Protein AF-A0A536TVF2-F1 (afdb_monomer_lite)

Foldseek 3Di:
DLLLCQVVCLVVLVCLLAVVVVVVLVVVQVVCCVVVVDGDPFFEQEAAESSLLNQVSCCVPPVPSGLYYHHHPYCQLVLLCLPPVLVLLCCLAWADPQQADALLLLLLLLVQQLVQACCVVPDNPSWRPDLVPRDDQLCVQDDPDDDDSSGGHPSNSSSLVSQQQFDADPVGDGSGHHDGNTSVSSVPCCPPRRDNDHADADPVRTGDGPPSRLPDPSSVVSSVSSSVSSVVVPS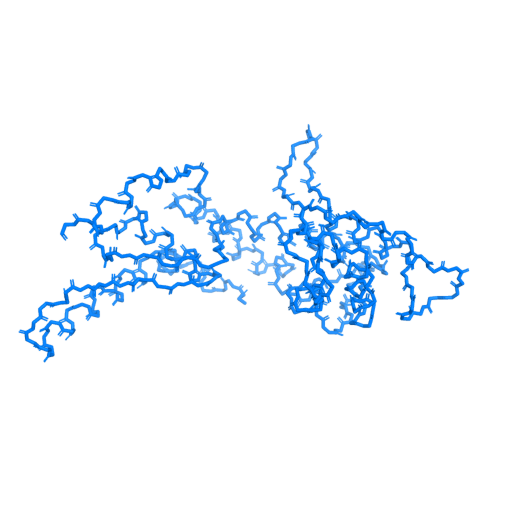NDPVVPDPCVVSPPNPPD

Sequence (253 aa):
FDGSFSINHPDLIIDFGHRGNKVTVDASKALIAGYYQSAIKRSLLVGCSNGGRSTMIHAQRYPDDFDGYVVGAPAYAWPGMLGLDFHHSNLAWFSKAGSWLSPAKVKLLSDAVLAACDANDGLADAVIDDPRKCSFDVRTLQCRGADSDSCLTLPQIAAVQLYSSDLKNSYGDTVSPHWLLNGDEVAGLTVWKLGANPPPIAANGRPEPLVPTIASPNTAQAFSFFFEYMTRIGIGETSTWIRISTISRRLTA

Radius of gyration: 21.88 Å; chains: 1; bounding box: 58×35×58 Å

pLDDT: mean 83.11, std 17.95, range [31.91, 98.56]

Structure (mmCIF, N/CA/C/O backbone):
data_AF-A0A536TVF2-F1
#
_entry.id   AF-A0A536TVF2-F1
#
loop_
_atom_site.group_PDB
_atom_site.id
_atom_site.type_symbol
_atom_site.label_atom_id
_atom_site.label_alt_id
_atom_site.label_comp_id
_atom_site.label_asym_id
_atom_site.label_entity_id
_atom_site.label_seq_id
_atom_site.pdbx_PDB_ins_code
_atom_site.Cartn_x
_atom_site.Cartn_y
_atom_site.Cartn_z
_atom_site.occupancy
_atom_site.B_iso_or_equiv
_atom_site.auth_seq_id
_atom_site.auth_comp_id
_atom_site.auth_asym_id
_atom_site.auth_atom_id
_atom_site.pdbx_PDB_model_num
ATOM 1 N N . PHE A 1 1 ? 2.845 11.805 6.975 1.00 59.81 1 PHE A N 1
ATOM 2 C CA . PHE A 1 1 ? 3.017 11.386 8.379 1.00 59.81 1 PHE A CA 1
ATOM 3 C C . PHE A 1 1 ? 4.506 11.429 8.667 1.00 59.81 1 PHE A C 1
ATOM 5 O O . PHE A 1 1 ? 5.234 10.649 8.073 1.00 59.81 1 PHE A O 1
ATOM 12 N N . ASP A 1 2 ? 4.966 12.401 9.447 1.00 66.50 2 ASP A N 1
ATOM 13 C CA . ASP A 1 2 ? 6.394 12.681 9.684 1.00 66.50 2 ASP A CA 1
ATOM 14 C C . ASP A 1 2 ? 6.950 11.982 10.939 1.00 66.50 2 ASP A C 1
ATOM 16 O O . ASP A 1 2 ? 8.148 12.047 11.204 1.00 66.50 2 ASP A O 1
ATOM 20 N N . GLY A 1 3 ? 6.079 11.320 11.711 1.00 71.94 3 GLY A N 1
ATOM 21 C CA . GLY A 1 3 ? 6.434 10.575 12.915 1.00 71.94 3 GLY A CA 1
ATOM 22 C C . GLY A 1 3 ? 6.851 11.446 14.102 1.00 71.94 3 GLY A C 1
ATOM 23 O O . GLY A 1 3 ? 7.172 10.897 15.147 1.00 71.94 3 GLY A O 1
ATOM 24 N N . SER A 1 4 ? 6.826 12.776 13.986 1.00 78.44 4 SER A N 1
ATOM 25 C CA . SER A 1 4 ? 7.410 13.685 14.985 1.00 78.44 4 SER A CA 1
ATOM 26 C C . SER A 1 4 ? 6.755 13.579 16.367 1.00 78.44 4 SER A C 1
ATOM 28 O O . SER A 1 4 ? 7.436 13.716 17.381 1.00 78.44 4 SER A O 1
ATOM 30 N N . PHE A 1 5 ? 5.466 13.232 16.415 1.00 83.12 5 PHE A N 1
ATOM 31 C CA . PHE A 1 5 ? 4.709 13.008 17.651 1.00 83.12 5 PHE A CA 1
ATOM 32 C C . PHE A 1 5 ? 5.282 11.899 18.555 1.00 83.12 5 PHE A C 1
ATOM 34 O O . PHE A 1 5 ? 4.933 11.850 19.727 1.00 83.12 5 PHE A O 1
ATOM 41 N N . SER A 1 6 ? 6.106 10.982 18.032 1.00 81.88 6 SER A N 1
ATOM 42 C CA . SER A 1 6 ? 6.637 9.846 18.800 1.00 81.88 6 SER A CA 1
ATOM 43 C C . SER A 1 6 ? 7.882 10.195 19.619 1.00 81.88 6 SER A C 1
ATOM 45 O O . SER A 1 6 ? 8.229 9.473 20.558 1.00 81.88 6 SER A O 1
ATOM 47 N N . ILE A 1 7 ? 8.579 11.277 19.257 1.00 81.06 7 ILE A N 1
ATOM 48 C CA . ILE A 1 7 ? 9.893 11.617 19.805 1.00 81.06 7 ILE A CA 1
ATOM 49 C C . ILE A 1 7 ? 9.741 11.930 21.293 1.00 81.06 7 ILE A C 1
ATOM 51 O O . ILE A 1 7 ? 9.116 12.918 21.653 1.00 81.06 7 ILE A O 1
ATOM 55 N N . ASN A 1 8 ? 10.338 11.103 22.156 1.00 85.62 8 ASN A N 1
ATOM 56 C CA . ASN A 1 8 ? 10.260 11.226 23.619 1.00 85.62 8 ASN A CA 1
ATOM 57 C C . ASN A 1 8 ? 8.832 11.163 24.206 1.00 85.62 8 ASN A C 1
ATOM 59 O O . ASN A 1 8 ? 8.633 11.540 25.359 1.00 85.62 8 ASN A O 1
ATOM 63 N N . HIS A 1 9 ? 7.858 10.641 23.452 1.00 88.44 9 HIS A N 1
ATOM 64 C CA . HIS A 1 9 ? 6.445 10.580 23.845 1.00 88.44 9 HIS A CA 1
ATOM 65 C C . HIS A 1 9 ? 5.874 9.156 23.712 1.00 88.44 9 HIS A C 1
ATOM 67 O O . HIS A 1 9 ? 5.036 8.889 22.845 1.00 88.44 9 HIS A O 1
ATOM 73 N N . PRO A 1 10 ? 6.323 8.194 24.546 1.00 88.31 10 PRO A N 1
ATOM 74 C CA . PRO A 1 10 ? 5.858 6.804 24.477 1.00 88.31 10 PRO A CA 1
ATOM 75 C C . PRO A 1 10 ? 4.346 6.662 24.710 1.00 88.31 10 PRO A C 1
ATOM 77 O O . PRO A 1 10 ? 3.714 5.760 24.166 1.00 88.31 10 PRO A O 1
ATOM 80 N N . ASP A 1 11 ? 3.748 7.570 25.476 1.00 92.81 11 ASP A N 1
ATOM 81 C CA . ASP A 1 11 ? 2.307 7.677 25.680 1.00 92.81 11 ASP A CA 1
ATOM 82 C C . ASP A 1 11 ? 1.556 7.943 24.368 1.00 92.81 11 ASP A C 1
ATOM 84 O O . ASP A 1 11 ? 0.571 7.258 24.088 1.00 92.81 11 ASP A O 1
ATOM 88 N N . LEU A 1 12 ? 2.066 8.837 23.518 1.00 90.75 12 LEU A N 1
ATOM 89 C CA . LEU A 1 12 ? 1.451 9.117 22.222 1.00 90.75 12 LEU A CA 1
ATOM 90 C C . LEU A 1 12 ? 1.628 7.951 21.238 1.00 90.75 12 LEU A C 1
ATOM 92 O O . LEU A 1 12 ? 0.760 7.707 20.397 1.00 90.75 12 LEU A O 1
ATOM 96 N N . ILE A 1 13 ? 2.708 7.172 21.372 1.00 87.44 13 ILE A N 1
ATOM 97 C CA . ILE A 1 13 ? 2.888 5.921 20.619 1.00 87.44 13 ILE A CA 1
ATOM 98 C C . ILE A 1 13 ? 1.835 4.887 21.037 1.00 87.44 13 ILE A C 1
ATOM 100 O O . ILE A 1 13 ? 1.255 4.226 20.176 1.00 87.44 13 ILE A O 1
ATOM 104 N N . ILE A 1 14 ? 1.542 4.770 22.337 1.00 91.12 14 ILE A N 1
ATOM 105 C CA . ILE A 1 14 ? 0.471 3.905 22.860 1.00 91.12 14 ILE A CA 1
ATOM 106 C C . ILE A 1 14 ? -0.898 4.361 22.336 1.00 91.12 14 ILE A C 1
ATOM 108 O O . ILE A 1 14 ? -1.713 3.524 21.927 1.00 91.12 14 ILE A O 1
ATOM 112 N N . ASP A 1 15 ? -1.146 5.672 22.307 1.00 93.94 15 ASP A N 1
ATOM 113 C CA . ASP A 1 15 ? -2.396 6.238 21.797 1.00 93.94 15 ASP A CA 1
ATOM 114 C C . ASP A 1 15 ? -2.594 5.954 20.313 1.00 93.94 15 ASP A C 1
ATOM 116 O O . ASP A 1 15 ? -3.637 5.412 19.937 1.00 93.94 15 ASP A O 1
ATOM 120 N N . PHE A 1 16 ? -1.575 6.215 19.489 1.00 89.44 16 PHE A N 1
ATOM 121 C CA . PHE A 1 16 ? -1.581 5.838 18.075 1.00 89.44 16 PHE A CA 1
ATOM 122 C C . PHE A 1 16 ? -1.738 4.324 17.902 1.00 89.44 16 PHE A C 1
ATOM 124 O O . PHE A 1 16 ? -2.468 3.843 17.032 1.00 89.44 16 PHE A O 1
ATOM 131 N N . GLY A 1 17 ? -1.037 3.560 18.733 1.00 88.00 17 GLY A N 1
ATOM 132 C CA . GLY A 1 17 ? -0.988 2.116 18.681 1.00 88.00 17 GLY A CA 1
ATOM 133 C C . GLY A 1 17 ? -2.362 1.482 18.865 1.00 88.00 17 GLY A C 1
ATOM 134 O O . GLY A 1 17 ? -2.794 0.713 18.003 1.00 88.00 17 GLY A O 1
ATOM 135 N N . HIS A 1 18 ? -3.039 1.795 19.971 1.00 92.12 18 HIS A N 1
ATOM 136 C CA . HIS A 1 18 ? -4.319 1.172 20.316 1.00 92.12 18 HIS A CA 1
ATOM 137 C C . HIS A 1 18 ? -5.200 1.997 21.267 1.00 92.12 18 HIS A C 1
ATOM 139 O O . HIS A 1 18 ? -6.427 1.933 21.155 1.00 92.12 18 HIS A O 1
ATOM 145 N N . ARG A 1 19 ? -4.608 2.742 22.212 1.00 95.88 19 ARG A N 1
ATOM 146 C CA . ARG A 1 19 ? -5.347 3.335 23.338 1.00 95.88 19 ARG A CA 1
ATOM 147 C C . ARG A 1 19 ? -6.245 4.490 22.911 1.00 95.88 19 ARG A C 1
ATOM 149 O O . ARG A 1 19 ? -7.355 4.580 23.426 1.00 95.88 19 ARG A O 1
ATOM 156 N N . GLY A 1 20 ? -5.825 5.295 21.934 1.00 95.75 20 GLY A N 1
ATOM 157 C CA . GLY A 1 20 ? -6.613 6.429 21.451 1.00 95.75 20 GLY A CA 1
ATOM 158 C C . GLY A 1 20 ? -7.993 5.981 20.971 1.00 95.75 20 GLY A C 1
ATOM 159 O O . GLY A 1 20 ? -9.009 6.450 21.475 1.00 95.75 20 GLY A O 1
ATOM 160 N N . ASN A 1 21 ? -8.033 4.967 20.101 1.00 94.88 21 ASN A N 1
ATOM 161 C CA . ASN A 1 21 ? -9.296 4.404 19.617 1.00 94.88 21 ASN A CA 1
ATOM 162 C C . ASN A 1 21 ? -10.140 3.796 20.746 1.00 94.88 21 ASN A C 1
ATOM 164 O O . ASN A 1 21 ? -11.354 3.966 20.750 1.00 94.88 21 ASN A O 1
ATOM 168 N N . LYS A 1 22 ? -9.520 3.112 21.717 1.00 96.81 22 LYS A N 1
ATOM 169 C CA . LYS A 1 22 ? -10.238 2.531 22.862 1.00 96.81 22 LYS A CA 1
ATOM 170 C C . LYS A 1 22 ? -10.951 3.591 23.696 1.00 96.81 22 LYS A C 1
ATOM 172 O O . LYS A 1 22 ? -12.148 3.475 23.936 1.00 96.81 22 LYS A O 1
ATOM 177 N N . VAL A 1 23 ? -10.237 4.648 24.077 1.00 97.81 23 VAL A N 1
ATOM 178 C CA . VAL A 1 23 ? -10.810 5.739 24.877 1.00 97.81 23 VAL A CA 1
ATOM 179 C C . VAL A 1 23 ? -11.941 6.432 24.117 1.00 97.81 23 VAL A C 1
ATOM 181 O O . VAL A 1 23 ? -12.984 6.722 24.702 1.00 97.81 23 VAL A O 1
ATOM 184 N N . THR A 1 24 ? -11.782 6.641 22.806 1.00 96.88 24 THR A N 1
ATOM 185 C CA . THR A 1 24 ? -12.855 7.184 21.964 1.00 96.88 24 THR A CA 1
ATOM 186 C C . THR A 1 24 ? -14.091 6.286 21.968 1.00 96.88 24 THR A C 1
ATOM 188 O O . THR A 1 24 ? -15.204 6.797 22.095 1.00 96.88 24 THR A O 1
ATOM 191 N N . VAL A 1 25 ? -13.926 4.966 21.860 1.00 96.88 25 VAL A N 1
ATOM 192 C CA . VAL A 1 25 ? -15.047 4.012 21.870 1.00 96.88 25 VAL A CA 1
ATOM 193 C C . VAL A 1 25 ? -15.776 4.020 23.211 1.00 96.88 25 VAL A C 1
ATOM 195 O O . VAL A 1 25 ? -17.000 4.149 23.226 1.00 96.88 25 VAL A O 1
ATOM 198 N N . ASP A 1 26 ? -15.046 3.966 24.325 1.00 97.06 26 ASP A N 1
ATOM 199 C CA . ASP A 1 26 ? -15.634 3.988 25.670 1.00 97.06 26 ASP A CA 1
ATOM 200 C C . ASP A 1 26 ? -16.432 5.267 25.922 1.00 97.06 26 ASP A C 1
ATOM 202 O O . ASP A 1 26 ? -17.598 5.215 26.328 1.00 97.06 26 ASP A O 1
ATOM 206 N N . ALA A 1 27 ? -15.836 6.419 25.603 1.00 97.94 27 ALA A N 1
ATOM 207 C CA . ALA A 1 27 ? -16.504 7.707 25.725 1.00 97.94 27 ALA A CA 1
ATOM 208 C C . ALA A 1 27 ? -17.748 7.784 24.826 1.00 97.94 27 ALA A C 1
ATOM 210 O O . ALA A 1 27 ? -18.810 8.212 25.278 1.00 97.94 27 ALA A O 1
ATOM 211 N N . SER A 1 28 ? -17.652 7.320 23.576 1.00 96.38 28 SER A N 1
ATOM 212 C CA . SER A 1 28 ? -18.777 7.344 22.633 1.00 96.38 28 SER A CA 1
ATOM 213 C C . SER A 1 28 ? -19.945 6.495 23.127 1.00 96.38 28 SER A C 1
ATOM 215 O O . SER A 1 28 ? -21.086 6.952 23.112 1.00 96.38 28 SER A O 1
ATOM 217 N N . LYS A 1 29 ? -19.678 5.279 23.616 1.00 96.12 29 LYS A N 1
ATOM 218 C CA . LYS A 1 29 ? -20.722 4.397 24.151 1.00 96.12 29 LYS A CA 1
ATOM 219 C C . LYS A 1 29 ? -21.397 4.995 25.386 1.00 96.12 29 LYS A C 1
ATOM 221 O O . LYS A 1 29 ? -22.623 4.938 25.483 1.00 96.12 29 LYS A O 1
ATOM 226 N N . ALA A 1 30 ? -20.626 5.602 26.291 1.00 96.38 30 ALA A N 1
ATOM 227 C CA . ALA A 1 30 ? -21.169 6.277 27.468 1.00 96.38 30 ALA A CA 1
ATOM 228 C C . ALA A 1 30 ? -22.056 7.475 27.086 1.00 96.38 30 ALA A C 1
ATOM 230 O O . ALA A 1 30 ? -23.168 7.610 27.601 1.00 96.38 30 ALA A O 1
ATOM 231 N N . LEU A 1 31 ? -21.604 8.306 26.140 1.00 97.31 31 LEU A N 1
ATOM 232 C CA . LEU A 1 31 ? -22.368 9.450 25.637 1.00 97.31 31 LEU A CA 1
ATOM 233 C C . LEU A 1 31 ? -23.665 9.015 24.950 1.00 97.31 31 LEU A C 1
ATOM 235 O O . LEU A 1 31 ? -24.715 9.595 25.212 1.00 97.31 31 LEU A O 1
ATOM 239 N N . ILE A 1 32 ? -23.617 7.975 24.115 1.00 96.94 32 ILE A N 1
ATOM 240 C CA . ILE A 1 32 ? -24.803 7.435 23.438 1.00 96.94 32 ILE A CA 1
ATOM 241 C C . ILE A 1 32 ? -25.806 6.900 24.469 1.00 96.94 32 ILE A C 1
ATOM 243 O O . ILE A 1 32 ? -26.987 7.233 24.386 1.00 96.94 32 ILE A O 1
ATOM 247 N N . ALA A 1 33 ? -25.350 6.143 25.472 1.00 97.19 33 ALA A N 1
ATOM 248 C CA . ALA A 1 33 ? -26.225 5.631 26.526 1.00 97.19 33 ALA A CA 1
ATOM 249 C C . ALA A 1 33 ? -26.882 6.757 27.341 1.00 97.19 33 ALA A C 1
ATOM 251 O O . ALA A 1 33 ? -28.083 6.704 27.604 1.00 97.19 33 ALA A O 1
ATOM 252 N N . GLY A 1 34 ? -26.114 7.792 27.697 1.00 97.94 34 GLY A N 1
ATOM 253 C CA . GLY A 1 34 ? -26.623 8.954 28.425 1.00 97.94 34 GLY A CA 1
ATOM 254 C C . GLY A 1 34 ? -27.570 9.824 27.597 1.00 97.94 34 GLY A C 1
ATOM 255 O O . GLY A 1 34 ? -28.557 10.328 28.121 1.00 97.94 34 GLY A O 1
ATOM 256 N N . TYR A 1 35 ? -27.319 9.982 26.299 1.00 97.94 35 TYR A N 1
ATOM 257 C CA . TYR A 1 35 ? -28.160 10.808 25.435 1.00 97.94 35 TYR A CA 1
ATOM 258 C C . TYR A 1 35 ? -29.477 10.113 25.071 1.00 97.94 35 TYR A C 1
ATOM 260 O O . TYR A 1 35 ? -30.548 10.694 25.221 1.00 97.94 35 TYR A O 1
ATOM 268 N N . TYR A 1 36 ? -29.412 8.853 24.634 1.00 97.44 36 TYR A N 1
ATOM 269 C CA . TYR A 1 36 ? -30.589 8.098 24.196 1.00 97.44 36 TYR A CA 1
ATOM 270 C C . TYR A 1 36 ? -31.310 7.366 25.332 1.00 97.44 36 TYR A C 1
ATOM 272 O O . TYR A 1 36 ? -32.343 6.746 25.084 1.00 97.44 36 TYR A O 1
ATOM 280 N N . GLN A 1 37 ? -30.772 7.405 26.558 1.00 97.00 37 GLN A N 1
ATOM 281 C CA . GLN A 1 37 ? -31.307 6.686 27.723 1.00 97.00 37 GLN A CA 1
ATOM 282 C C . GLN A 1 37 ? -31.474 5.178 27.454 1.00 97.00 37 GLN A C 1
ATOM 284 O O . GLN A 1 37 ? -32.374 4.517 27.970 1.00 97.00 37 GLN A O 1
ATOM 289 N N . SER A 1 38 ? -30.617 4.625 26.591 1.00 94.69 38 SER A N 1
ATOM 290 C CA . SER A 1 38 ? -30.676 3.235 26.149 1.00 94.69 38 SER A CA 1
ATOM 291 C C . SER A 1 38 ? -29.307 2.754 25.685 1.00 94.69 38 SER A C 1
ATOM 293 O O . SER A 1 38 ? -28.535 3.513 25.098 1.00 94.69 38 SER A O 1
ATOM 295 N N . ALA A 1 39 ? -29.005 1.480 25.929 1.00 89.56 39 ALA A N 1
ATOM 296 C CA . ALA A 1 39 ? -27.770 0.870 25.458 1.00 89.56 39 ALA A CA 1
ATOM 297 C C . ALA A 1 39 ? -27.788 0.666 23.934 1.00 89.56 39 ALA A C 1
ATOM 299 O O . ALA A 1 39 ? -28.821 0.366 23.329 1.00 89.56 39 ALA A O 1
ATOM 300 N N . ILE A 1 40 ? -26.610 0.768 23.318 1.00 93.50 40 ILE A N 1
ATOM 301 C CA . ILE A 1 40 ? -26.409 0.415 21.911 1.00 93.50 40 ILE A CA 1
ATOM 302 C C . ILE A 1 40 ? -26.772 -1.059 21.709 1.00 93.50 40 ILE A C 1
ATOM 304 O O . ILE A 1 40 ? -26.251 -1.933 22.398 1.00 93.50 40 ILE A O 1
ATOM 308 N N . LYS A 1 41 ? -27.652 -1.339 20.742 1.00 93.94 41 LYS A N 1
ATOM 309 C CA . LYS A 1 41 ? -28.068 -2.713 20.416 1.00 93.94 41 LYS A CA 1
ATOM 310 C C . LYS A 1 41 ? -27.027 -3.467 19.591 1.00 93.94 41 LYS A C 1
ATOM 312 O O . LYS A 1 41 ? -26.908 -4.681 19.736 1.00 93.94 41 LYS A O 1
ATOM 317 N N . ARG A 1 42 ? -26.345 -2.758 18.686 1.00 95.06 42 ARG A N 1
ATOM 318 C CA . ARG A 1 42 ? -25.298 -3.273 17.796 1.00 95.06 42 ARG A CA 1
ATOM 319 C C . ARG A 1 42 ? -24.278 -2.180 17.501 1.00 95.06 42 ARG A C 1
ATOM 321 O O . ARG A 1 42 ? -24.645 -1.019 17.344 1.00 95.06 42 ARG A O 1
ATOM 328 N N . SER A 1 43 ? -23.020 -2.566 17.388 1.00 96.12 43 SER A N 1
ATOM 329 C CA . SER A 1 43 ? -21.873 -1.694 17.178 1.00 96.12 43 SER A CA 1
ATOM 330 C C . SER A 1 43 ? -20.941 -2.313 16.140 1.00 96.12 43 SER A C 1
ATOM 332 O O . SER A 1 43 ? -20.602 -3.490 16.224 1.00 96.12 43 SER A O 1
ATOM 334 N N . LEU A 1 44 ? -20.530 -1.522 15.148 1.00 96.00 44 LEU A N 1
ATOM 335 C CA . LEU A 1 44 ? -19.613 -1.948 14.091 1.00 96.00 44 LEU A CA 1
ATOM 336 C C . LEU A 1 44 ? -18.413 -1.006 14.029 1.00 96.00 44 LEU A C 1
ATOM 338 O O . LEU A 1 44 ? -18.582 0.208 14.154 1.00 96.00 44 LEU A O 1
ATOM 342 N N . LEU A 1 45 ? -17.226 -1.561 13.784 1.00 96.44 45 LEU A N 1
ATOM 343 C CA . LEU A 1 45 ? -16.027 -0.786 13.478 1.00 96.44 45 LEU A CA 1
ATOM 344 C C . LEU A 1 45 ? -15.621 -1.013 12.024 1.00 96.44 45 LEU A C 1
ATOM 346 O O . LEU A 1 45 ? -15.399 -2.145 11.598 1.00 96.44 45 LEU A O 1
ATOM 350 N N . VAL A 1 46 ? -15.517 0.074 11.266 1.00 96.88 46 VAL A N 1
ATOM 351 C CA . VAL A 1 46 ? -15.151 0.063 9.848 1.00 96.88 46 VAL A CA 1
ATOM 352 C C . VAL A 1 46 ? -13.896 0.904 9.672 1.00 96.88 46 VAL A C 1
ATOM 354 O O . VAL A 1 46 ? -13.866 2.059 10.097 1.00 96.88 46 VAL A O 1
ATOM 357 N N . GLY A 1 47 ? -12.867 0.353 9.032 1.00 94.62 47 GLY A N 1
ATOM 358 C CA . GLY A 1 47 ? -11.626 1.086 8.800 1.00 94.62 47 GLY A CA 1
ATOM 359 C C . GLY A 1 47 ? -10.841 0.594 7.592 1.00 94.62 47 GLY A C 1
ATOM 360 O O . GLY A 1 47 ? -10.812 -0.599 7.302 1.00 94.62 47 GLY A O 1
ATOM 361 N N . CYS A 1 48 ? -10.165 1.526 6.913 1.00 92.62 48 CYS A N 1
ATOM 362 C CA . CYS A 1 48 ? -9.282 1.269 5.773 1.00 92.62 48 CYS A CA 1
ATOM 363 C C . CYS A 1 48 ? -7.853 1.784 6.049 1.00 92.62 48 CYS A C 1
ATOM 365 O O . CYS A 1 48 ? -7.693 2.733 6.820 1.00 92.62 48 CYS A O 1
ATOM 367 N N . SER A 1 49 ? -6.805 1.187 5.465 1.00 89.12 49 SER A N 1
ATOM 368 C CA . SER A 1 49 ? -5.401 1.604 5.658 1.00 89.12 49 SER A CA 1
ATOM 369 C C . SER A 1 49 ? -4.970 1.527 7.135 1.00 89.12 49 SER A C 1
ATOM 371 O O . SER A 1 49 ? -5.122 0.486 7.784 1.00 89.12 49 SER A O 1
ATOM 373 N N . ASN A 1 50 ? -4.475 2.622 7.720 1.00 86.62 50 ASN A N 1
ATOM 374 C CA . ASN A 1 50 ? -4.228 2.711 9.161 1.00 86.62 50 ASN A CA 1
ATOM 375 C C . ASN A 1 50 ? -5.510 2.484 9.984 1.00 86.62 50 ASN A C 1
ATOM 377 O O . ASN A 1 50 ? -5.445 1.899 11.059 1.00 86.62 50 ASN A O 1
ATOM 381 N N . GLY A 1 51 ? -6.681 2.872 9.471 1.00 91.75 51 GLY A N 1
ATOM 382 C CA . GLY A 1 51 ? -7.967 2.534 10.081 1.00 91.75 51 GLY A CA 1
ATOM 383 C C . GLY A 1 51 ? -8.244 1.029 10.051 1.00 91.75 51 GLY A C 1
ATOM 384 O O . GLY A 1 51 ? -8.763 0.486 11.021 1.00 91.75 51 GLY A O 1
ATOM 385 N N . GLY A 1 52 ? -7.831 0.329 8.991 1.00 93.81 52 GLY A N 1
ATOM 386 C CA . GLY A 1 52 ? -7.891 -1.133 8.909 1.00 93.81 52 GLY A CA 1
ATOM 387 C C . GLY A 1 52 ? -6.966 -1.790 9.938 1.00 93.81 52 GLY A C 1
ATOM 388 O O . GLY A 1 52 ? -7.401 -2.678 10.671 1.00 93.81 52 GLY A O 1
ATOM 389 N N . ARG A 1 53 ? -5.731 -1.279 10.090 1.00 91.44 53 ARG A N 1
ATOM 390 C CA . ARG A 1 53 ? -4.822 -1.673 11.185 1.00 91.44 53 ARG A CA 1
ATOM 391 C C . ARG A 1 53 ? -5.493 -1.474 12.539 1.00 91.44 53 ARG A C 1
ATOM 393 O O . ARG A 1 53 ? -5.560 -2.408 13.327 1.00 91.44 53 ARG A O 1
ATOM 400 N N . SER A 1 54 ? -5.994 -0.271 12.814 1.00 92.12 54 SER A N 1
ATOM 401 C CA . SER A 1 54 ? -6.679 0.043 14.066 1.00 92.12 54 SER A CA 1
ATOM 402 C C . SER A 1 54 ? -7.877 -0.872 14.313 1.00 92.12 54 SER A C 1
ATOM 404 O O . SER A 1 54 ? -8.051 -1.320 15.439 1.00 92.12 54 SER A O 1
ATOM 406 N N . THR A 1 55 ? -8.641 -1.211 13.272 1.00 94.19 55 THR A N 1
ATOM 407 C CA . THR A 1 55 ? -9.779 -2.139 13.348 1.00 94.19 55 THR A CA 1
ATOM 408 C C . THR A 1 55 ? -9.326 -3.545 13.738 1.00 94.19 55 THR A C 1
ATOM 410 O O . THR A 1 55 ? -9.894 -4.132 14.657 1.00 94.19 55 THR A O 1
ATOM 413 N N . MET A 1 56 ? -8.257 -4.063 13.122 1.00 93.50 56 MET A N 1
ATOM 414 C CA . MET A 1 56 ? -7.670 -5.356 13.502 1.00 93.50 56 MET A CA 1
ATOM 415 C C . MET A 1 56 ? -7.122 -5.348 14.931 1.00 93.50 56 MET A C 1
ATOM 417 O O . MET A 1 56 ? -7.406 -6.263 15.698 1.00 93.50 56 MET A O 1
ATOM 421 N N . ILE A 1 57 ? -6.381 -4.303 15.311 1.00 91.06 57 ILE A N 1
ATOM 422 C CA . ILE A 1 57 ? -5.849 -4.150 16.671 1.00 91.06 57 ILE A CA 1
ATOM 423 C C . ILE A 1 57 ? -6.984 -4.118 17.694 1.00 91.06 57 ILE A C 1
ATOM 425 O O . ILE A 1 57 ? -6.871 -4.719 18.762 1.00 91.06 57 ILE A O 1
ATOM 429 N N . HIS A 1 58 ? -8.090 -3.455 17.367 1.00 93.69 58 HIS A N 1
ATOM 430 C CA . HIS A 1 58 ? -9.249 -3.386 18.240 1.00 93.69 58 HIS A CA 1
ATOM 431 C C . HIS A 1 58 ? -9.942 -4.747 18.372 1.00 93.69 58 HIS A C 1
ATOM 433 O O . HIS A 1 58 ? -10.223 -5.167 19.487 1.00 93.69 58 HIS A O 1
ATOM 439 N N . ALA A 1 59 ? -10.112 -5.488 17.273 1.00 93.62 59 ALA A N 1
ATOM 440 C CA . ALA A 1 59 ? -10.629 -6.858 17.314 1.00 93.62 59 ALA A CA 1
ATOM 441 C C . ALA A 1 59 ? -9.742 -7.809 18.143 1.00 93.62 59 ALA A C 1
ATOM 443 O O . ALA A 1 59 ? -10.249 -8.715 18.798 1.00 93.62 59 ALA A O 1
ATOM 444 N N . GLN A 1 60 ? -8.421 -7.606 18.135 1.00 90.50 60 GLN A N 1
ATOM 445 C CA . GLN A 1 60 ? -7.468 -8.432 18.885 1.00 90.50 60 GLN A CA 1
ATOM 446 C C . GLN A 1 60 ? -7.408 -8.088 20.377 1.00 90.50 60 GLN A C 1
ATOM 448 O O . GLN A 1 60 ? -7.297 -8.987 21.207 1.00 90.50 60 GLN A O 1
ATOM 453 N N . ARG A 1 61 ? -7.429 -6.796 20.726 1.00 92.56 61 ARG A N 1
ATOM 454 C CA . ARG A 1 61 ? -7.190 -6.319 22.102 1.00 92.56 61 ARG A CA 1
ATOM 455 C C . ARG A 1 61 ? -8.458 -5.993 22.875 1.00 92.56 61 ARG A C 1
ATOM 457 O O . ARG A 1 61 ? -8.451 -6.077 24.099 1.00 92.56 61 ARG A O 1
ATOM 464 N N . TYR A 1 62 ? -9.516 -5.612 22.171 1.00 95.00 62 TYR A N 1
ATOM 465 C CA . TYR A 1 62 ? -10.788 -5.163 22.730 1.00 95.00 62 TYR A CA 1
ATOM 466 C C . TYR A 1 62 ? -11.958 -5.878 22.030 1.00 95.00 62 TYR A C 1
ATOM 468 O O . TYR A 1 62 ? -12.811 -5.234 21.417 1.00 95.00 62 TYR A O 1
ATOM 476 N N . PRO A 1 63 ? -12.001 -7.224 22.076 1.00 93.81 63 PRO A N 1
ATOM 477 C CA . PRO A 1 63 ? -12.960 -8.010 21.297 1.00 93.81 63 PRO A CA 1
ATOM 478 C C . PRO A 1 63 ? -14.425 -7.787 21.701 1.00 93.81 63 PRO A C 1
ATOM 480 O O . PRO A 1 63 ? -15.318 -8.105 20.923 1.00 93.81 63 PRO A O 1
ATOM 483 N N . ASP A 1 64 ? -14.687 -7.251 22.897 1.00 93.88 64 ASP A N 1
ATOM 484 C CA . ASP A 1 64 ? -16.044 -6.971 23.387 1.00 93.88 64 ASP A CA 1
ATOM 485 C C . ASP A 1 64 ? -16.544 -5.556 23.029 1.00 93.88 64 ASP A C 1
ATOM 487 O O . ASP A 1 64 ? -17.680 -5.190 23.340 1.00 93.88 64 ASP A O 1
ATOM 491 N N . ASP A 1 65 ? -15.720 -4.741 22.363 1.00 94.88 65 ASP A N 1
ATOM 492 C CA . ASP A 1 65 ? -16.088 -3.366 22.027 1.00 94.88 65 ASP A CA 1
ATOM 493 C C . ASP A 1 65 ? -16.967 -3.252 20.775 1.00 94.88 65 ASP A C 1
ATOM 495 O O . ASP A 1 65 ? -17.691 -2.264 20.651 1.00 94.88 65 ASP A O 1
ATOM 499 N N . PHE A 1 66 ? -16.970 -4.236 19.876 1.00 96.38 66 PHE A N 1
ATOM 500 C CA . PHE A 1 66 ? -17.832 -4.220 18.694 1.00 96.38 66 PHE A CA 1
ATOM 501 C C . PHE A 1 66 ? -18.421 -5.595 18.392 1.00 96.38 66 PHE A C 1
ATOM 503 O O . PHE A 1 66 ? -17.803 -6.626 18.636 1.00 96.38 66 PHE A O 1
ATOM 510 N N . ASP A 1 67 ? -19.614 -5.602 17.802 1.00 96.12 67 ASP A N 1
ATOM 511 C CA . ASP A 1 67 ? -20.300 -6.815 17.350 1.00 96.12 67 ASP A CA 1
ATOM 512 C C . ASP A 1 67 ? -19.800 -7.288 15.975 1.00 96.12 67 ASP A C 1
ATOM 514 O O . ASP A 1 67 ? -20.015 -8.437 15.592 1.00 96.12 67 ASP A O 1
ATOM 518 N N . GLY A 1 68 ? -19.135 -6.409 15.218 1.00 95.44 68 GLY A N 1
ATOM 519 C CA . GLY A 1 68 ? -18.585 -6.721 13.904 1.00 95.44 68 GLY A CA 1
ATOM 520 C C . GLY A 1 68 ? -17.532 -5.720 13.436 1.00 95.44 68 GLY A C 1
ATOM 521 O O . GLY A 1 68 ? -17.515 -4.557 13.843 1.00 95.44 68 GLY A O 1
ATOM 522 N N . TYR A 1 69 ? -16.655 -6.194 12.553 1.00 95.62 69 TYR A N 1
ATOM 523 C CA . TYR A 1 69 ? -15.503 -5.450 12.053 1.00 95.62 69 TYR A CA 1
ATOM 524 C C . TYR A 1 69 ? -15.445 -5.535 10.525 1.00 95.62 69 TYR A C 1
ATOM 526 O O . TYR A 1 69 ? -15.521 -6.627 9.964 1.00 95.62 69 TYR A O 1
ATOM 534 N N . VAL A 1 70 ? -15.266 -4.396 9.857 1.00 96.06 70 VAL A N 1
ATOM 535 C CA . VAL A 1 70 ? -15.007 -4.314 8.413 1.00 96.06 70 VAL A CA 1
ATOM 536 C C . VAL A 1 70 ? -13.606 -3.748 8.218 1.00 96.06 70 VAL A C 1
ATOM 538 O O . VAL A 1 70 ? -13.337 -2.589 8.541 1.00 96.06 70 VAL A O 1
ATOM 541 N N . VAL A 1 71 ? -12.706 -4.590 7.712 1.00 95.56 71 VAL A N 1
ATOM 542 C CA . VAL A 1 71 ? -11.270 -4.307 7.617 1.00 95.56 71 VAL A CA 1
ATOM 543 C C . VAL A 1 71 ? -10.871 -4.164 6.149 1.00 95.56 71 VAL A C 1
ATOM 545 O O . VAL A 1 71 ? -10.786 -5.154 5.429 1.00 95.56 71 VAL A O 1
ATOM 548 N N . GLY A 1 72 ? -10.606 -2.935 5.710 1.00 93.25 72 GLY A N 1
ATOM 549 C CA . GLY A 1 72 ? -10.097 -2.626 4.371 1.00 93.25 72 GLY A CA 1
ATOM 550 C C . GLY A 1 72 ? -8.594 -2.345 4.376 1.00 93.25 72 GLY A C 1
ATOM 551 O O . GLY A 1 72 ? -8.098 -1.694 5.296 1.00 93.25 72 GLY A O 1
ATOM 552 N N . ALA A 1 73 ? -7.876 -2.830 3.355 1.00 88.94 73 ALA A N 1
ATOM 553 C CA . ALA A 1 73 ? -6.445 -2.585 3.100 1.00 88.94 73 ALA A CA 1
ATOM 554 C C . ALA A 1 73 ? -5.597 -2.367 4.377 1.00 88.94 73 ALA A C 1
ATOM 556 O O . ALA A 1 73 ? -4.999 -1.301 4.540 1.00 88.94 73 ALA A O 1
ATOM 557 N N . PRO A 1 74 ? -5.621 -3.297 5.353 1.00 89.19 74 PRO A N 1
ATOM 558 C CA . PRO A 1 74 ? -5.097 -3.008 6.675 1.00 89.19 74 PRO A CA 1
ATOM 559 C C . PRO A 1 74 ? -3.581 -2.885 6.633 1.00 89.19 74 PRO A C 1
ATOM 561 O O . PRO A 1 74 ? -2.880 -3.783 6.181 1.00 89.19 74 PRO A O 1
ATOM 564 N N . ALA A 1 75 ? -3.056 -1.810 7.207 1.00 84.88 75 ALA A N 1
ATOM 565 C CA . ALA A 1 75 ? -1.623 -1.651 7.425 1.00 84.88 75 ALA A CA 1
ATOM 566 C C . ALA A 1 75 ? -1.156 -2.466 8.656 1.00 84.88 75 ALA A C 1
ATOM 568 O O . ALA A 1 75 ? -0.630 -1.925 9.631 1.00 84.88 75 ALA A O 1
ATOM 569 N N . TYR A 1 76 ? -1.463 -3.767 8.654 1.00 76.19 76 TYR A N 1
ATOM 570 C CA . TYR A 1 76 ? -1.465 -4.647 9.828 1.00 76.19 76 TYR A CA 1
ATOM 571 C C . TYR A 1 76 ? -0.068 -4.927 10.392 1.00 76.19 76 TYR A C 1
ATOM 573 O O . TYR A 1 76 ? 0.097 -5.024 11.604 1.00 76.19 76 TYR A O 1
ATOM 581 N N . ALA A 1 77 ? 0.944 -5.012 9.531 1.00 74.31 77 ALA A N 1
ATOM 582 C CA . ALA A 1 77 ? 2.338 -5.203 9.914 1.00 74.31 77 ALA A CA 1
ATOM 583 C C . ALA A 1 77 ? 3.062 -3.853 9.948 1.00 74.31 77 ALA A C 1
ATOM 585 O O . ALA A 1 77 ? 4.092 -3.693 9.308 1.00 74.31 77 ALA A O 1
ATOM 586 N N . TRP A 1 78 ? 2.503 -2.856 10.643 1.00 70.38 78 TRP A N 1
ATOM 587 C CA . TRP A 1 78 ? 2.931 -1.450 10.556 1.00 70.38 78 TRP A CA 1
ATOM 588 C C . TRP A 1 78 ? 4.459 -1.232 10.630 1.00 70.38 78 TRP A C 1
ATOM 590 O O . TRP A 1 78 ? 4.974 -0.501 9.780 1.00 70.38 78 TRP A O 1
ATOM 600 N N . PRO A 1 79 ? 5.215 -1.885 11.545 1.00 67.81 79 PRO A N 1
ATOM 601 C CA . PRO A 1 79 ? 6.675 -1.775 11.558 1.00 67.81 79 PRO A CA 1
ATOM 602 C C . PRO A 1 79 ? 7.353 -2.402 10.331 1.00 67.81 79 PRO A C 1
ATOM 604 O O . PRO A 1 79 ? 8.260 -1.801 9.763 1.00 67.81 79 PRO A O 1
ATOM 607 N N . GLY A 1 80 ? 6.895 -3.575 9.881 1.00 67.69 80 GLY A N 1
ATOM 608 C CA . GLY A 1 80 ? 7.414 -4.238 8.679 1.00 67.69 80 GLY A CA 1
ATOM 609 C C . GLY A 1 80 ? 7.047 -3.506 7.386 1.00 67.69 80 GLY A C 1
ATOM 610 O O . GLY A 1 80 ? 7.878 -3.371 6.497 1.00 67.69 80 GLY A O 1
ATOM 611 N N . MET A 1 81 ? 5.837 -2.953 7.303 1.00 68.94 81 MET A N 1
ATOM 612 C CA . MET A 1 81 ? 5.346 -2.202 6.149 1.00 68.94 81 MET A CA 1
ATOM 613 C C . MET A 1 81 ? 6.148 -0.907 5.954 1.00 68.94 81 MET A C 1
ATOM 615 O O . MET A 1 81 ? 6.726 -0.671 4.898 1.00 68.94 81 MET A O 1
ATOM 619 N N . LEU A 1 82 ? 6.254 -0.065 6.987 1.00 66.19 82 LEU A N 1
ATOM 620 C CA . LEU A 1 82 ? 7.014 1.182 6.864 1.00 66.19 82 LEU A CA 1
ATOM 621 C C . LEU A 1 82 ? 8.533 0.959 6.831 1.00 66.19 82 LEU A C 1
ATOM 623 O O . LEU A 1 82 ? 9.246 1.771 6.250 1.00 66.19 82 LEU A O 1
ATOM 627 N N . GLY A 1 83 ? 9.037 -0.106 7.457 1.00 65.94 83 GLY A N 1
ATOM 628 C CA . GLY A 1 83 ? 10.464 -0.411 7.484 1.00 65.94 83 GLY A CA 1
ATOM 629 C C . GLY A 1 83 ? 10.962 -1.080 6.205 1.00 65.94 83 GLY A C 1
ATOM 630 O O . GLY A 1 83 ? 11.908 -0.597 5.596 1.00 65.94 83 GLY A O 1
ATOM 631 N N . LEU A 1 84 ? 10.342 -2.188 5.796 1.00 73.56 84 LEU A N 1
ATOM 632 C CA . LEU A 1 84 ? 10.848 -3.059 4.729 1.00 73.56 84 LEU A CA 1
ATOM 633 C C . LEU A 1 84 ? 10.165 -2.796 3.389 1.00 73.56 84 LEU A C 1
ATOM 635 O O . LEU A 1 84 ? 10.858 -2.706 2.380 1.00 73.56 84 LEU A O 1
ATOM 639 N N . ASP A 1 85 ? 8.849 -2.596 3.367 1.00 76.31 85 ASP A N 1
ATOM 640 C CA . ASP A 1 85 ? 8.114 -2.362 2.117 1.00 76.31 85 ASP A CA 1
ATOM 641 C C . ASP A 1 85 ? 8.366 -0.949 1.541 1.00 76.31 85 ASP A C 1
ATOM 643 O O . ASP A 1 85 ? 8.707 -0.779 0.363 1.00 76.31 85 ASP A O 1
ATOM 647 N N . PHE A 1 86 ? 8.319 0.096 2.372 1.00 76.06 86 PHE A N 1
ATOM 648 C CA . PHE A 1 86 ? 8.735 1.430 1.917 1.00 76.06 86 PHE A CA 1
ATOM 649 C C . PHE A 1 86 ? 10.219 1.472 1.533 1.00 76.06 86 PHE A C 1
ATOM 651 O O . PHE A 1 86 ? 10.579 2.139 0.563 1.00 76.06 86 PHE A O 1
ATOM 658 N N . HIS A 1 87 ? 11.081 0.727 2.231 1.00 78.94 87 HIS A N 1
ATOM 659 C CA . HIS A 1 87 ? 12.483 0.596 1.838 1.00 78.94 87 HIS A CA 1
ATOM 660 C C . HIS A 1 87 ? 12.635 -0.099 0.482 1.00 78.94 87 HIS A C 1
ATOM 662 O O . HIS A 1 87 ? 13.351 0.407 -0.376 1.00 78.94 87 HIS A O 1
ATOM 668 N N . HIS A 1 88 ? 11.920 -1.198 0.248 1.00 84.88 88 HIS A N 1
ATOM 669 C CA . HIS A 1 88 ? 11.875 -1.906 -1.033 1.00 84.88 88 HIS A CA 1
ATOM 670 C C . HIS A 1 88 ? 11.440 -0.985 -2.175 1.00 84.88 88 HIS A C 1
ATOM 672 O O . HIS A 1 88 ? 12.116 -0.903 -3.201 1.00 84.88 88 HIS A O 1
ATOM 678 N N . SER A 1 89 ? 10.379 -0.208 -1.958 1.00 84.44 89 SER A N 1
ATOM 679 C CA . SER A 1 89 ? 9.918 0.798 -2.919 1.00 84.44 89 SER A CA 1
ATOM 680 C C . SER A 1 89 ? 10.985 1.868 -3.180 1.00 84.44 89 SER A C 1
ATOM 682 O O . SER A 1 89 ? 11.254 2.216 -4.328 1.00 84.44 89 SER A O 1
ATOM 684 N N . ASN A 1 90 ? 11.649 2.361 -2.130 1.00 81.75 90 ASN A N 1
ATOM 685 C CA . ASN A 1 90 ? 12.713 3.352 -2.274 1.00 81.75 90 ASN A CA 1
ATOM 686 C C . ASN A 1 90 ? 13.934 2.794 -3.017 1.00 81.75 90 ASN A C 1
ATOM 688 O O . ASN A 1 90 ? 14.544 3.497 -3.825 1.00 81.75 90 ASN A O 1
ATOM 692 N N . LEU A 1 91 ? 14.273 1.523 -2.791 1.00 85.25 91 LEU A N 1
ATOM 693 C CA . LEU A 1 91 ? 15.331 0.846 -3.531 1.00 85.25 91 LEU A CA 1
ATOM 694 C C . LEU A 1 91 ? 15.004 0.757 -5.023 1.00 85.25 91 LEU A C 1
ATOM 696 O O . LEU A 1 91 ? 15.886 1.028 -5.838 1.00 85.25 91 LEU A O 1
ATOM 700 N N . ALA A 1 92 ? 13.763 0.428 -5.383 1.00 90.25 92 ALA A N 1
ATOM 701 C CA . ALA A 1 92 ? 13.330 0.375 -6.776 1.00 90.25 92 ALA A CA 1
ATOM 702 C C . ALA A 1 92 ? 13.456 1.738 -7.467 1.00 90.25 92 ALA A C 1
ATOM 704 O O . ALA A 1 92 ? 14.121 1.857 -8.494 1.00 90.25 92 ALA A O 1
ATOM 705 N N . TRP A 1 93 ? 12.868 2.778 -6.880 1.00 89.56 93 TRP A N 1
ATOM 706 C CA . TRP A 1 93 ? 12.637 4.031 -7.599 1.00 89.56 93 TRP A CA 1
ATOM 707 C C . TRP A 1 93 ? 13.723 5.092 -7.409 1.00 89.56 93 TRP A C 1
ATOM 709 O O . TRP A 1 93 ? 13.908 5.938 -8.286 1.00 89.56 93 TRP A O 1
ATOM 719 N N . PHE A 1 94 ? 14.455 5.051 -6.291 1.00 86.00 94 PHE A N 1
ATOM 720 C CA . PHE A 1 94 ? 15.330 6.151 -5.870 1.00 86.00 94 PHE A CA 1
ATOM 721 C C . PHE A 1 94 ? 16.791 5.743 -5.630 1.00 86.00 94 PHE A C 1
ATOM 723 O O . PHE A 1 94 ? 17.649 6.611 -5.512 1.00 86.00 94 PHE A O 1
ATOM 730 N N . SER A 1 95 ? 17.140 4.449 -5.616 1.00 81.75 95 SER A N 1
ATOM 731 C CA . SER A 1 95 ? 18.532 4.037 -5.338 1.00 81.75 95 SER A CA 1
ATOM 732 C C . SER A 1 95 ? 19.533 4.355 -6.458 1.00 81.75 95 SER A C 1
ATOM 734 O O . SER A 1 95 ? 20.739 4.429 -6.203 1.00 81.75 95 SER A O 1
ATOM 736 N N . LYS A 1 96 ? 19.056 4.541 -7.695 1.00 84.19 96 LYS A N 1
ATOM 737 C CA . LYS A 1 96 ? 19.879 4.803 -8.884 1.00 84.19 96 LYS A CA 1
ATOM 738 C C . LYS A 1 96 ? 19.284 5.941 -9.709 1.00 84.19 96 LYS A C 1
ATOM 740 O O . LYS A 1 96 ? 18.081 5.955 -9.973 1.00 84.19 96 LYS A O 1
ATOM 745 N N . ALA A 1 97 ? 20.136 6.852 -10.176 1.00 85.00 97 ALA A N 1
ATOM 746 C CA . ALA A 1 97 ? 19.733 7.913 -11.095 1.00 85.00 97 ALA A CA 1
ATOM 747 C C . ALA A 1 97 ? 19.075 7.333 -12.363 1.00 85.00 97 ALA A C 1
ATOM 749 O O . ALA A 1 97 ? 19.514 6.309 -12.886 1.00 85.00 97 ALA A O 1
ATOM 750 N N . GLY A 1 98 ? 18.006 7.979 -12.835 1.00 90.25 98 GLY A N 1
ATOM 751 C CA . GLY A 1 98 ? 17.249 7.545 -14.016 1.00 90.25 98 GLY A CA 1
ATOM 752 C C . GLY A 1 98 ? 16.252 6.403 -13.785 1.00 90.25 98 GLY A C 1
ATOM 753 O O . GLY A 1 98 ? 15.600 5.997 -14.738 1.00 90.25 98 GLY A O 1
ATOM 754 N N . SER A 1 99 ? 16.105 5.893 -12.556 1.00 93.38 99 SER A N 1
ATOM 755 C CA . SER A 1 99 ? 15.154 4.806 -12.233 1.00 93.38 99 SER A CA 1
ATOM 756 C C . SER A 1 99 ? 13.715 5.280 -12.040 1.00 93.38 99 SER A C 1
ATOM 758 O O . SER A 1 99 ? 12.785 4.491 -12.166 1.00 93.38 99 SER A O 1
ATOM 760 N N . TRP A 1 100 ? 13.526 6.563 -11.728 1.00 93.06 100 TRP A N 1
ATOM 761 C CA . TRP A 1 100 ? 12.210 7.165 -11.533 1.00 93.06 100 TRP A CA 1
ATOM 762 C C . TRP A 1 100 ? 11.405 7.194 -12.843 1.00 93.06 100 TRP A C 1
ATOM 764 O O . TRP A 1 100 ? 11.957 7.440 -13.923 1.00 93.06 100 TRP A O 1
ATOM 774 N N . LEU A 1 101 ? 10.095 6.954 -12.744 1.00 94.50 101 LEU A N 1
ATOM 775 C CA . LEU A 1 101 ? 9.158 7.028 -13.865 1.00 94.50 101 LEU A CA 1
ATOM 776 C C . LEU A 1 101 ? 8.366 8.332 -13.781 1.00 94.50 101 LEU A C 1
ATOM 778 O O . LEU A 1 101 ? 7.793 8.644 -12.739 1.00 94.50 101 LEU A O 1
ATOM 782 N N . SER A 1 102 ? 8.282 9.048 -14.905 1.00 94.31 102 SER A N 1
ATOM 783 C CA . SER A 1 102 ? 7.354 10.170 -15.050 1.00 94.31 102 SER A CA 1
ATOM 784 C C . SER A 1 102 ? 5.902 9.693 -14.964 1.00 94.31 102 SER A C 1
ATOM 786 O O . SER A 1 102 ? 5.628 8.534 -15.287 1.00 94.31 102 SER A O 1
ATOM 788 N N . PRO A 1 103 ? 4.937 10.567 -14.619 1.00 94.31 103 PRO A N 1
ATOM 789 C CA . PRO A 1 103 ? 3.518 10.211 -14.663 1.00 94.31 103 PRO A CA 1
ATOM 790 C C . PRO A 1 103 ? 3.079 9.625 -16.014 1.00 94.31 103 PRO A C 1
ATOM 792 O O . PRO A 1 103 ? 2.307 8.671 -16.051 1.00 94.31 103 PRO A O 1
ATOM 795 N N . ALA A 1 104 ? 3.626 10.129 -17.126 1.00 96.69 104 ALA A N 1
ATOM 796 C CA . ALA A 1 104 ? 3.347 9.596 -18.458 1.00 96.69 104 ALA A CA 1
ATOM 797 C C . ALA A 1 104 ? 3.877 8.160 -18.639 1.00 96.69 104 ALA A C 1
ATOM 799 O O . ALA A 1 104 ? 3.166 7.305 -19.160 1.00 96.69 104 ALA A O 1
ATOM 800 N N . LYS A 1 105 ? 5.079 7.860 -18.135 1.00 98.00 105 LYS A N 1
ATOM 801 C CA . LYS A 1 105 ? 5.651 6.503 -18.149 1.00 98.00 105 LYS A CA 1
ATOM 802 C C . LYS A 1 105 ? 4.949 5.544 -17.183 1.00 98.00 105 LYS A C 1
ATOM 804 O O . LYS A 1 105 ? 4.858 4.358 -17.482 1.00 98.00 105 LYS A O 1
ATOM 809 N N . VAL A 1 106 ? 4.433 6.034 -16.051 1.00 97.31 106 VAL A N 1
ATOM 810 C CA . VAL A 1 106 ? 3.561 5.240 -15.166 1.00 97.31 106 VAL A CA 1
ATOM 811 C C . VAL A 1 106 ? 2.266 4.886 -15.891 1.00 97.31 106 VAL A C 1
ATOM 813 O O . VAL A 1 106 ? 1.861 3.730 -15.865 1.00 97.31 106 VAL A O 1
ATOM 816 N N . LYS A 1 107 ? 1.658 5.842 -16.606 1.00 97.19 107 LYS A N 1
ATOM 817 C CA . LYS A 1 107 ? 0.481 5.563 -17.433 1.00 97.19 107 LYS A CA 1
ATOM 818 C C . LYS A 1 107 ? 0.790 4.545 -18.536 1.00 97.19 107 LYS A C 1
ATOM 820 O O . LYS A 1 107 ? 0.024 3.608 -18.703 1.00 97.19 107 LYS A O 1
ATOM 825 N N . LEU A 1 108 ? 1.919 4.686 -19.238 1.00 98.50 108 LEU A N 1
ATOM 826 C CA . LEU A 1 108 ? 2.367 3.708 -20.237 1.00 98.50 108 LEU A CA 1
ATOM 827 C C . LEU A 1 108 ? 2.465 2.295 -19.642 1.00 98.50 108 LEU A C 1
ATOM 829 O O . LEU A 1 108 ? 2.015 1.339 -20.268 1.00 98.50 108 LEU A O 1
ATOM 833 N N . LEU A 1 109 ? 3.053 2.165 -18.447 1.00 98.25 109 LEU A N 1
ATOM 834 C CA . LEU A 1 109 ? 3.137 0.891 -17.734 1.00 98.25 109 LEU A CA 1
ATOM 835 C C . LEU A 1 109 ? 1.739 0.339 -17.422 1.00 98.25 109 LEU A C 1
ATOM 837 O O . LEU A 1 109 ? 1.472 -0.815 -17.738 1.00 98.25 109 LEU A O 1
ATOM 841 N N . SER A 1 110 ? 0.858 1.176 -16.872 1.00 97.25 110 SER A N 1
ATOM 842 C CA . SER A 1 110 ? -0.528 0.835 -16.523 1.00 97.25 110 SER A CA 1
ATOM 843 C C . SER A 1 110 ? -1.313 0.316 -17.726 1.00 97.25 110 SER A C 1
ATOM 845 O O . SER A 1 110 ? -1.882 -0.773 -17.687 1.00 97.25 110 SER A O 1
ATOM 847 N N . ASP A 1 111 ? -1.271 1.059 -18.834 1.00 97.94 111 ASP A N 1
ATOM 848 C CA . ASP A 1 111 ? -1.961 0.706 -20.073 1.00 97.94 111 ASP A CA 1
ATOM 849 C C . ASP A 1 111 ? -1.426 -0.616 -20.650 1.00 97.94 111 ASP A C 1
ATOM 851 O O . ASP A 1 111 ? -2.196 -1.436 -21.146 1.00 97.94 111 ASP A O 1
ATOM 855 N N . ALA A 1 112 ? -0.110 -0.844 -20.580 1.00 98.25 112 ALA A N 1
ATOM 856 C CA . ALA A 1 112 ? 0.513 -2.062 -21.088 1.00 98.25 112 ALA A CA 1
ATOM 857 C C . ALA A 1 112 ? 0.187 -3.297 -20.233 1.00 98.25 112 ALA A C 1
ATOM 859 O O . ALA A 1 112 ? -0.022 -4.379 -20.782 1.00 98.25 112 ALA A O 1
ATOM 860 N N . VAL A 1 113 ? 0.116 -3.133 -18.909 1.00 97.94 113 VAL A N 1
ATOM 861 C CA . VAL A 1 113 ? -0.308 -4.185 -17.975 1.00 97.94 113 VAL A CA 1
ATOM 862 C C . VAL A 1 113 ? -1.775 -4.542 -18.216 1.00 97.94 113 VAL A C 1
ATOM 864 O O . VAL A 1 113 ? -2.081 -5.720 -18.389 1.00 97.94 113 VAL A O 1
ATOM 867 N N . LEU A 1 114 ? -2.664 -3.546 -18.320 1.00 97.62 114 LEU A N 1
ATOM 868 C CA . LEU A 1 114 ? -4.074 -3.760 -18.674 1.00 97.62 114 LEU A CA 1
ATOM 869 C C . LEU A 1 114 ? -4.208 -4.484 -20.014 1.00 97.62 114 LEU A C 1
ATOM 871 O O . LEU A 1 114 ? -4.849 -5.526 -20.087 1.00 97.62 114 LEU A O 1
ATOM 875 N N . ALA A 1 115 ? -3.537 -3.998 -21.061 1.00 97.19 115 ALA A N 1
ATOM 876 C CA . ALA A 1 115 ? -3.603 -4.610 -22.386 1.00 97.19 115 ALA A CA 1
ATOM 877 C C . ALA A 1 115 ? -3.127 -6.073 -22.401 1.00 97.19 115 ALA A C 1
ATOM 879 O O . ALA A 1 115 ? -3.591 -6.864 -23.222 1.00 97.19 115 ALA A O 1
ATOM 880 N N . ALA A 1 116 ? -2.201 -6.436 -21.511 1.00 97.25 116 ALA A N 1
ATOM 881 C CA . ALA A 1 116 ? -1.707 -7.799 -21.387 1.00 97.25 116 ALA A CA 1
ATOM 882 C C . ALA A 1 116 ? -2.624 -8.710 -20.557 1.00 97.25 116 ALA A C 1
ATOM 884 O O . ALA A 1 116 ? -2.561 -9.927 -20.733 1.00 97.25 116 ALA A O 1
ATOM 885 N N . CYS A 1 117 ? -3.417 -8.155 -19.633 1.00 97.81 117 CYS A N 1
ATOM 886 C CA . CYS A 1 117 ? -3.986 -8.942 -18.540 1.00 97.81 117 CYS A CA 1
ATOM 887 C C . CYS A 1 117 ? -5.480 -8.763 -18.258 1.00 97.81 117 CYS A C 1
ATOM 889 O O . CYS A 1 117 ? -6.012 -9.618 -17.558 1.00 97.81 117 CYS A O 1
ATOM 891 N N . ASP A 1 118 ? -6.135 -7.729 -18.790 1.00 97.38 118 ASP A N 1
ATOM 892 C CA . ASP A 1 118 ? -7.575 -7.448 -18.628 1.00 97.38 118 ASP A CA 1
ATOM 893 C C . ASP A 1 118 ? -8.418 -8.683 -18.994 1.00 97.38 118 ASP A C 1
ATOM 895 O O . ASP A 1 118 ? -8.999 -9.334 -18.139 1.00 97.38 118 ASP A O 1
ATOM 899 N N . ALA A 1 119 ? -8.294 -9.168 -20.233 1.00 96.88 119 ALA A N 1
ATOM 900 C CA . ALA A 1 119 ? -9.079 -10.301 -20.733 1.00 96.88 119 ALA A CA 1
ATOM 901 C C . ALA A 1 119 ? -8.757 -11.686 -20.121 1.00 96.88 119 ALA A C 1
ATOM 903 O O . ALA A 1 119 ? -9.303 -12.695 -20.581 1.00 96.88 119 ALA A O 1
ATOM 904 N N . ASN A 1 120 ? -7.874 -11.787 -19.119 1.00 95.38 120 ASN A N 1
ATOM 905 C CA . ASN A 1 120 ? -7.475 -13.075 -18.533 1.00 95.38 120 ASN A CA 1
ATOM 906 C C . ASN A 1 120 ? -8.595 -13.760 -17.737 1.00 95.38 120 ASN A C 1
ATOM 908 O O . ASN A 1 120 ? -8.559 -14.981 -17.562 1.00 95.38 120 ASN A O 1
ATOM 912 N N . ASP A 1 121 ? -9.572 -13.002 -17.245 1.00 95.25 121 ASP A N 1
ATOM 913 C CA . ASP A 1 121 ? -10.769 -13.530 -16.581 1.00 95.25 121 ASP A CA 1
ATOM 914 C C . ASP A 1 121 ? -11.929 -13.816 -17.558 1.00 95.25 121 ASP A C 1
ATOM 916 O O . ASP A 1 121 ? -12.953 -14.380 -17.164 1.00 95.25 121 ASP A O 1
ATOM 920 N N . GLY A 1 122 ? -11.734 -13.525 -18.850 1.00 96.12 122 GLY A N 1
ATOM 921 C CA . GLY A 1 122 ? -12.722 -13.706 -19.910 1.00 96.12 122 GLY A CA 1
ATOM 922 C C . GLY A 1 122 ? -13.558 -12.462 -20.218 1.00 96.12 122 GLY A C 1
ATOM 923 O O . GLY A 1 122 ? -14.430 -12.543 -21.089 1.00 96.12 122 GLY A O 1
ATOM 924 N N . LEU A 1 123 ? -13.297 -11.328 -19.562 1.00 96.31 123 LEU A N 1
ATOM 925 C CA . LEU A 1 123 ? -13.959 -10.051 -19.797 1.00 96.31 123 LEU A CA 1
ATOM 926 C C . LEU A 1 123 ? -12.925 -8.963 -20.123 1.00 96.31 123 LEU A C 1
ATOM 928 O O . LEU A 1 123 ? -11.856 -8.917 -19.544 1.00 96.31 123 LEU A O 1
ATOM 932 N N . ALA A 1 124 ? -13.225 -8.106 -21.099 1.00 96.38 124 ALA A N 1
ATOM 933 C CA . ALA A 1 124 ? -12.399 -6.938 -21.406 1.00 96.38 124 ALA A CA 1
ATOM 934 C C . ALA A 1 124 ? -13.143 -5.682 -20.939 1.00 96.38 124 ALA A C 1
ATOM 936 O O . ALA A 1 124 ? -13.914 -5.094 -21.707 1.00 96.38 124 ALA A O 1
ATOM 937 N N . ASP A 1 125 ? -12.987 -5.334 -19.665 1.00 96.06 125 ASP A N 1
ATOM 938 C CA . ASP A 1 125 ? -13.685 -4.227 -19.000 1.00 96.06 125 ASP A CA 1
ATOM 939 C C . ASP A 1 125 ? -12.736 -3.224 -18.324 1.00 96.06 125 ASP A C 1
ATOM 941 O O . ASP A 1 125 ? -13.187 -2.343 -17.586 1.00 96.06 125 ASP A O 1
ATOM 945 N N . ALA A 1 126 ? -11.445 -3.291 -18.668 1.00 95.19 126 ALA A N 1
ATOM 946 C CA . ALA A 1 126 ? -10.364 -2.513 -18.077 1.00 95.19 126 ALA A CA 1
ATOM 947 C C . ALA A 1 126 ? -10.167 -2.793 -16.577 1.00 95.19 126 ALA A C 1
ATOM 949 O O . ALA A 1 126 ? -9.760 -1.899 -15.825 1.00 95.19 126 ALA A O 1
ATOM 950 N N . VAL A 1 127 ? -10.423 -4.032 -16.149 1.00 95.44 127 VAL A N 1
ATOM 951 C CA . VAL A 1 127 ? -10.198 -4.505 -14.783 1.00 95.44 127 VAL A CA 1
ATOM 952 C C . VAL A 1 127 ? -9.382 -5.789 -14.828 1.00 95.44 127 VAL A C 1
ATOM 954 O O . VAL A 1 127 ? -9.681 -6.729 -15.544 1.00 95.44 127 VAL A O 1
ATOM 957 N N . ILE A 1 128 ? -8.333 -5.854 -14.011 1.00 96.62 128 ILE A N 1
ATOM 958 C CA . ILE A 1 128 ? -7.627 -7.113 -13.770 1.00 96.62 128 ILE A CA 1
ATOM 959 C C . ILE A 1 128 ? -8.210 -7.730 -12.496 1.00 96.62 128 ILE A C 1
ATOM 961 O O . ILE A 1 128 ? -7.836 -7.323 -11.393 1.00 96.62 128 ILE A O 1
ATOM 965 N N . ASP A 1 129 ? -9.112 -8.709 -12.637 1.00 95.31 129 ASP A N 1
ATOM 966 C CA . ASP A 1 129 ? -9.795 -9.349 -11.496 1.00 95.31 129 ASP A CA 1
ATOM 967 C C . ASP A 1 129 ? -8.813 -10.067 -10.550 1.00 95.31 129 ASP A C 1
ATOM 969 O O . ASP A 1 129 ? -8.888 -9.940 -9.325 1.00 95.31 129 ASP A O 1
ATOM 973 N N . ASP A 1 130 ? -7.822 -10.774 -11.110 1.00 95.25 130 ASP A N 1
ATOM 974 C CA . ASP A 1 130 ? -6.756 -11.422 -10.339 1.00 95.25 130 ASP A CA 1
ATOM 975 C C . ASP A 1 130 ? -5.355 -11.057 -10.863 1.00 95.25 130 ASP A C 1
ATOM 977 O O . ASP A 1 130 ? -4.802 -11.761 -11.719 1.00 95.25 130 ASP A O 1
ATOM 981 N N . PRO A 1 131 ? -4.709 -10.010 -10.312 1.00 93.69 131 PRO A N 1
ATOM 982 C CA . PRO A 1 131 ? -3.393 -9.565 -10.771 1.00 93.69 131 PRO A CA 1
ATOM 983 C C . PRO A 1 131 ? -2.278 -10.591 -10.540 1.00 93.69 131 PRO A C 1
ATOM 985 O O . PRO A 1 131 ? -1.225 -10.507 -11.164 1.00 93.69 131 PRO A O 1
ATOM 988 N N . ARG A 1 132 ? -2.499 -11.626 -9.718 1.00 94.06 132 ARG A N 1
ATOM 989 C CA . ARG A 1 132 ? -1.524 -12.720 -9.538 1.00 94.06 132 ARG A CA 1
ATOM 990 C C . ARG A 1 132 ? -1.442 -13.636 -10.759 1.00 94.06 132 ARG A C 1
ATOM 992 O O . ARG A 1 132 ? -0.479 -14.387 -10.890 1.00 94.06 132 ARG A O 1
ATOM 999 N N . LYS A 1 133 ? -2.460 -13.611 -11.624 1.00 94.00 133 LYS A N 1
ATOM 1000 C CA . LYS A 1 133 ? -2.495 -14.360 -12.888 1.00 94.00 133 LYS A CA 1
ATOM 1001 C C . LYS A 1 133 ? -1.962 -13.544 -14.065 1.00 94.00 133 LYS A C 1
ATOM 1003 O O . LYS A 1 133 ? -1.814 -14.090 -15.154 1.00 94.00 133 LYS A O 1
ATOM 1008 N N . CYS A 1 134 ? -1.667 -12.261 -13.860 1.00 94.12 134 CYS A N 1
ATOM 1009 C CA . CYS A 1 134 ? -1.121 -11.403 -14.897 1.00 94.12 134 CYS A CA 1
ATOM 1010 C C . CYS A 1 134 ? 0.336 -11.780 -15.195 1.00 94.12 134 CYS A C 1
ATOM 1012 O O . CYS A 1 134 ? 1.204 -11.706 -14.325 1.00 94.12 134 CYS A O 1
ATOM 1014 N N . SER A 1 135 ? 0.615 -12.177 -16.438 1.00 91.62 135 SER A N 1
ATOM 1015 C CA . SER A 1 135 ? 1.976 -12.404 -16.924 1.00 91.62 135 SER A CA 1
ATOM 1016 C C . SER A 1 135 ? 2.352 -11.292 -17.897 1.00 91.62 135 SER A C 1
ATOM 1018 O O . SER A 1 135 ? 1.996 -11.328 -19.072 1.00 91.62 135 SER A O 1
ATOM 1020 N N . PHE A 1 136 ? 3.065 -10.290 -17.390 1.00 96.12 136 PHE A N 1
ATOM 1021 C CA . PHE A 1 136 ? 3.521 -9.140 -18.163 1.00 96.12 136 PHE A CA 1
ATOM 1022 C C . PHE A 1 136 ? 5.046 -9.008 -18.076 1.00 96.12 136 PHE A C 1
ATOM 1024 O O . PHE A 1 136 ? 5.610 -8.947 -16.983 1.00 96.12 136 PHE A O 1
ATOM 1031 N N . ASP A 1 137 ? 5.725 -8.945 -19.228 1.00 96.56 137 ASP A N 1
ATOM 1032 C CA . ASP A 1 137 ? 7.156 -8.629 -19.292 1.00 96.56 137 ASP A CA 1
ATOM 1033 C C . ASP A 1 137 ? 7.358 -7.145 -19.616 1.00 96.56 137 ASP A C 1
ATOM 1035 O O . ASP A 1 137 ? 7.198 -6.702 -20.757 1.00 96.56 137 ASP A O 1
ATOM 1039 N N . VAL A 1 138 ? 7.790 -6.375 -18.615 1.00 97.81 138 VAL A N 1
ATOM 1040 C CA . VAL A 1 138 ? 8.074 -4.938 -18.748 1.00 97.81 138 VAL A CA 1
ATOM 1041 C C . VAL A 1 138 ? 9.153 -4.620 -19.795 1.00 97.81 138 VAL A C 1
ATOM 1043 O O . VAL A 1 138 ? 9.205 -3.503 -20.310 1.00 97.81 138 VAL A O 1
ATOM 1046 N N . ARG A 1 139 ? 9.999 -5.588 -20.183 1.00 98.06 139 ARG A N 1
ATOM 1047 C CA . ARG A 1 139 ? 11.001 -5.393 -21.249 1.00 98.06 139 ARG A CA 1
ATOM 1048 C C . ARG A 1 139 ? 10.376 -5.119 -22.612 1.00 98.06 139 ARG A C 1
ATOM 1050 O O . ARG A 1 139 ? 11.035 -4.535 -23.470 1.00 98.06 139 ARG A O 1
ATOM 1057 N N . THR A 1 140 ? 9.108 -5.477 -22.806 1.00 98.06 140 THR A N 1
ATOM 1058 C CA . THR A 1 140 ? 8.347 -5.115 -24.010 1.00 98.06 140 THR A CA 1
ATOM 1059 C C . THR A 1 140 ? 8.253 -3.598 -24.215 1.00 98.06 140 THR A C 1
ATOM 1061 O O . THR A 1 140 ? 8.166 -3.149 -25.356 1.00 98.06 140 THR A O 1
ATOM 1064 N N . LEU A 1 141 ? 8.370 -2.806 -23.141 1.00 98.56 141 LEU A N 1
ATOM 1065 C CA . LEU A 1 141 ? 8.356 -1.343 -23.175 1.00 98.56 141 LEU A CA 1
ATOM 1066 C C . LEU A 1 141 ? 9.736 -0.713 -23.407 1.00 98.56 141 LEU A C 1
ATOM 1068 O O . LEU A 1 141 ? 9.855 0.508 -23.363 1.00 98.56 141 LEU A O 1
ATOM 1072 N N . GLN A 1 142 ? 10.799 -1.490 -23.633 1.00 98.56 142 GLN A N 1
ATOM 1073 C CA . GLN A 1 142 ? 12.153 -0.944 -23.723 1.00 98.56 142 GLN A CA 1
ATOM 1074 C C . GLN A 1 142 ? 12.327 0.068 -24.867 1.00 98.56 142 GLN A C 1
ATOM 1076 O O . GLN A 1 142 ? 11.985 -0.197 -26.022 1.00 98.56 142 GLN A O 1
ATOM 1081 N N . CYS A 1 143 ? 12.956 1.207 -24.562 1.00 98.38 143 CYS A N 1
ATOM 1082 C CA . CYS A 1 143 ? 13.340 2.193 -25.568 1.00 98.38 143 CYS A CA 1
ATOM 1083 C C . CYS A 1 143 ? 14.306 1.591 -26.602 1.00 98.38 143 CYS A C 1
ATOM 1085 O O . CYS A 1 143 ? 15.357 1.050 -26.255 1.00 98.38 143 CYS A O 1
ATOM 1087 N N . ARG A 1 144 ? 13.960 1.724 -27.890 1.00 96.62 144 ARG A N 1
ATOM 1088 C CA . ARG A 1 144 ? 14.812 1.326 -29.032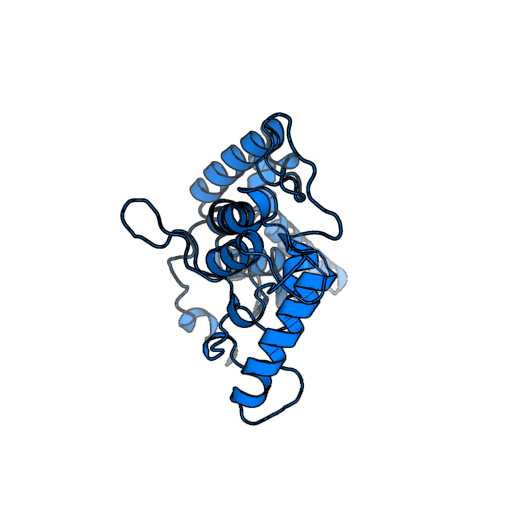 1.00 96.62 144 ARG A CA 1
ATOM 1089 C C . ARG A 1 144 ? 15.704 2.458 -29.549 1.00 96.62 144 ARG A C 1
ATOM 1091 O O . ARG A 1 144 ? 16.596 2.215 -30.353 1.00 96.62 144 ARG A O 1
ATOM 1098 N N . GLY A 1 145 ? 15.439 3.685 -29.113 1.00 94.62 145 GLY A N 1
ATOM 1099 C CA . GLY A 1 145 ? 16.154 4.892 -29.506 1.00 94.62 145 GLY A CA 1
ATOM 1100 C C . GLY A 1 145 ? 16.264 5.852 -28.329 1.00 94.62 145 GLY A C 1
ATOM 1101 O O . GLY A 1 145 ? 16.470 5.418 -27.196 1.00 94.62 145 GLY A O 1
ATOM 1102 N N . ALA A 1 146 ? 16.116 7.148 -28.600 1.00 95.81 146 ALA A N 1
ATOM 1103 C CA . ALA A 1 146 ? 16.089 8.162 -27.553 1.00 95.81 146 ALA A CA 1
ATOM 1104 C C . ALA A 1 146 ? 14.961 7.904 -26.541 1.00 95.81 146 ALA A C 1
ATOM 1106 O O . ALA A 1 146 ? 13.917 7.339 -26.878 1.00 95.81 146 ALA A O 1
ATOM 1107 N N . ASP A 1 147 ? 15.192 8.334 -25.302 1.00 97.25 147 ASP A N 1
ATOM 1108 C CA . ASP A 1 147 ? 14.185 8.264 -24.250 1.00 97.25 147 ASP A CA 1
ATOM 1109 C C . ASP A 1 147 ? 12.969 9.143 -24.590 1.00 97.25 147 ASP A C 1
ATOM 1111 O O . ASP A 1 147 ? 13.110 10.242 -25.130 1.00 97.25 147 ASP A O 1
ATOM 1115 N N . SER A 1 148 ? 11.772 8.648 -24.283 1.00 96.81 148 SER A N 1
ATOM 1116 C CA . SER A 1 148 ? 10.504 9.360 -24.447 1.00 96.81 148 SER A CA 1
ATOM 1117 C C . SER A 1 148 ? 9.445 8.801 -23.495 1.00 96.81 148 SER A C 1
ATOM 1119 O O . SER A 1 148 ? 9.636 7.752 -22.877 1.00 96.81 148 SER A O 1
ATOM 1121 N N . ASP A 1 149 ? 8.285 9.450 -23.433 1.00 96.94 149 ASP A N 1
ATOM 1122 C CA . ASP A 1 149 ? 7.138 8.977 -22.647 1.00 96.94 149 ASP A CA 1
ATOM 1123 C C . ASP A 1 149 ? 6.479 7.699 -23.203 1.00 96.94 149 ASP A C 1
ATOM 1125 O O . ASP A 1 149 ? 5.599 7.133 -22.563 1.00 96.94 149 ASP A O 1
ATOM 1129 N N . SER A 1 150 ? 6.917 7.215 -24.372 1.00 97.38 150 SER A N 1
ATOM 1130 C CA . SER A 1 150 ? 6.374 6.021 -25.040 1.00 97.38 150 SER A CA 1
ATOM 1131 C C . SER A 1 150 ? 7.178 4.735 -24.805 1.00 97.38 150 SER A C 1
ATOM 1133 O O . SER A 1 150 ? 6.861 3.693 -25.375 1.00 97.38 150 SER A O 1
ATOM 1135 N N . CYS A 1 151 ? 8.232 4.789 -23.988 1.00 98.44 151 CYS A N 1
ATOM 1136 C CA . CYS A 1 151 ? 9.073 3.636 -23.675 1.00 98.44 151 CYS A CA 1
ATOM 1137 C C . CYS A 1 151 ? 9.721 3.767 -22.289 1.00 98.44 151 CYS A C 1
ATOM 1139 O O . CYS A 1 151 ? 9.644 4.816 -21.654 1.00 98.44 151 CYS A O 1
ATOM 1141 N N . LEU A 1 152 ? 10.383 2.713 -21.815 1.00 98.56 152 LEU A N 1
ATOM 1142 C CA . LEU A 1 152 ? 11.153 2.677 -20.574 1.00 98.56 152 LEU A CA 1
ATOM 1143 C C . LEU A 1 152 ? 12.641 2.451 -20.866 1.00 98.56 152 LEU A C 1
ATOM 1145 O O . LEU A 1 152 ? 13.024 1.607 -21.681 1.00 98.56 152 LEU A O 1
ATOM 1149 N N . THR A 1 153 ? 13.500 3.199 -20.180 1.00 98.06 153 THR A N 1
ATOM 1150 C CA . THR A 1 153 ? 14.952 2.986 -20.230 1.00 98.06 153 THR A CA 1
ATOM 1151 C C . THR A 1 153 ? 15.346 1.737 -19.434 1.00 98.06 153 THR A C 1
ATOM 1153 O O . THR A 1 153 ? 14.574 1.233 -18.617 1.00 98.06 153 THR A O 1
ATOM 1156 N N . LEU A 1 154 ? 16.568 1.227 -19.627 1.00 97.06 154 LEU A N 1
ATOM 1157 C CA . LEU A 1 154 ? 17.052 0.064 -18.870 1.00 97.06 154 LEU A CA 1
ATOM 1158 C C . LEU A 1 154 ? 17.020 0.269 -17.339 1.00 97.06 154 LEU A C 1
ATOM 1160 O O . LEU A 1 154 ? 16.578 -0.650 -16.647 1.00 97.06 154 LEU A O 1
ATOM 1164 N N . PRO A 1 155 ? 17.418 1.435 -16.781 1.00 96.19 155 PRO A N 1
ATOM 1165 C CA . PRO A 1 155 ? 17.233 1.709 -15.355 1.00 96.19 155 PRO A CA 1
ATOM 1166 C C . PRO A 1 155 ? 15.767 1.658 -14.904 1.00 96.19 155 PRO A C 1
ATOM 1168 O O . PRO A 1 155 ? 15.483 1.078 -13.861 1.00 96.19 155 PRO A O 1
ATOM 1171 N N . GLN A 1 156 ? 14.834 2.195 -15.698 1.00 97.62 156 GLN A N 1
ATOM 1172 C CA . GLN A 1 156 ? 13.397 2.173 -15.384 1.00 97.62 156 GLN A CA 1
ATOM 1173 C C . GLN A 1 156 ? 12.826 0.752 -15.431 1.00 97.62 156 GLN A C 1
ATOM 1175 O O . GLN A 1 156 ? 12.081 0.360 -14.539 1.00 97.62 156 GLN A O 1
ATOM 1180 N N . ILE A 1 157 ? 13.225 -0.057 -16.417 1.00 98.19 157 ILE A N 1
ATOM 1181 C CA . ILE A 1 157 ? 12.868 -1.482 -16.484 1.00 98.19 157 ILE A CA 1
ATOM 1182 C C . ILE A 1 157 ? 13.362 -2.219 -15.240 1.00 98.19 157 ILE A C 1
ATOM 1184 O O . ILE A 1 157 ? 12.592 -2.936 -14.606 1.00 98.19 157 ILE A O 1
ATOM 1188 N N . ALA A 1 158 ? 14.628 -2.023 -14.865 1.00 97.31 158 ALA A N 1
ATOM 1189 C CA . ALA A 1 158 ? 15.196 -2.655 -13.679 1.00 97.31 158 ALA A CA 1
ATOM 1190 C C . ALA A 1 158 ? 14.477 -2.217 -12.390 1.00 97.31 158 ALA A C 1
ATOM 1192 O O . ALA A 1 158 ? 14.321 -3.025 -11.477 1.00 97.31 158 ALA A O 1
ATOM 1193 N N . ALA A 1 159 ? 14.021 -0.964 -12.323 1.00 96.12 159 ALA A N 1
ATOM 1194 C CA . ALA A 1 159 ? 13.238 -0.442 -11.208 1.00 96.12 159 ALA A CA 1
ATOM 1195 C C . ALA A 1 159 ? 11.870 -1.125 -11.093 1.00 96.12 159 ALA A C 1
ATOM 1197 O O . ALA A 1 159 ? 11.535 -1.622 -10.019 1.00 96.12 159 ALA A O 1
ATOM 1198 N N . VAL A 1 160 ? 11.124 -1.228 -12.201 1.00 96.94 160 VAL A N 1
ATOM 1199 C CA . VAL A 1 160 ? 9.833 -1.938 -12.228 1.00 96.94 160 VAL A CA 1
ATOM 1200 C C . VAL A 1 160 ? 10.026 -3.401 -11.829 1.00 96.94 160 VAL A C 1
ATOM 1202 O O . VAL A 1 160 ? 9.29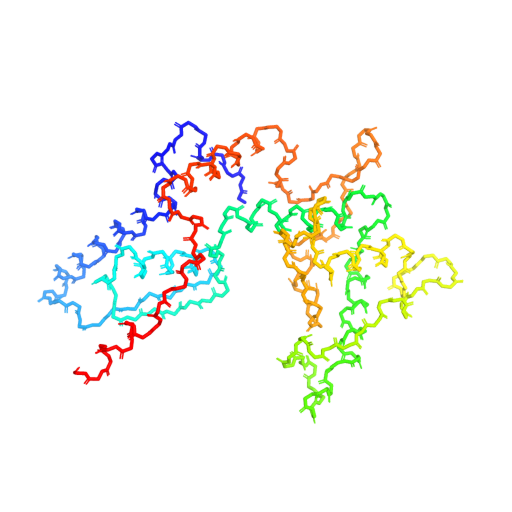1 -3.894 -10.983 1.00 96.94 160 VAL A O 1
ATOM 1205 N N . GLN A 1 161 ? 11.057 -4.069 -12.358 1.00 96.50 161 GLN A N 1
ATOM 1206 C CA . GLN A 1 161 ? 11.363 -5.460 -12.010 1.00 96.50 161 GLN A CA 1
ATOM 1207 C C . GLN A 1 161 ? 11.698 -5.637 -10.528 1.00 96.50 161 GLN A C 1
ATOM 1209 O O . GLN A 1 161 ? 11.242 -6.598 -9.916 1.00 96.50 161 GLN A O 1
ATOM 1214 N N . LEU A 1 162 ? 12.473 -4.719 -9.937 1.00 94.69 162 LEU A N 1
ATOM 1215 C CA . LEU A 1 162 ? 12.770 -4.763 -8.508 1.00 94.69 162 LEU A CA 1
ATOM 1216 C C . LEU A 1 162 ? 11.495 -4.557 -7.683 1.00 94.69 162 LEU A C 1
ATOM 1218 O O . LEU A 1 162 ? 11.262 -5.317 -6.748 1.00 94.69 162 LEU A O 1
ATOM 1222 N N . TYR A 1 163 ? 10.659 -3.584 -8.048 1.00 93.38 163 TYR A N 1
ATOM 1223 C CA . TYR A 1 163 ? 9.380 -3.311 -7.387 1.00 93.38 163 TYR A CA 1
ATOM 1224 C C . TYR A 1 163 ? 8.418 -4.511 -7.442 1.00 93.38 163 TYR A C 1
ATOM 1226 O O . TYR A 1 163 ? 7.791 -4.853 -6.438 1.00 93.38 163 TYR A O 1
ATOM 1234 N N . SER A 1 164 ? 8.365 -5.198 -8.585 1.00 94.12 164 SER A N 1
ATOM 1235 C CA . SER A 1 164 ? 7.519 -6.372 -8.818 1.00 94.12 164 SER A CA 1
ATOM 1236 C C . SER A 1 164 ? 8.196 -7.708 -8.479 1.00 94.12 164 SER A C 1
ATOM 1238 O O . SER A 1 164 ? 7.771 -8.756 -8.963 1.00 94.12 164 SER A O 1
ATOM 1240 N N . SER A 1 165 ? 9.260 -7.698 -7.672 1.00 93.06 165 SER A N 1
ATOM 1241 C CA . SER A 1 165 ? 9.954 -8.903 -7.197 1.00 93.06 165 SER A CA 1
ATOM 1242 C C . SER A 1 165 ? 10.128 -8.866 -5.684 1.00 93.06 165 SER A C 1
ATOM 1244 O O . SER A 1 165 ? 10.196 -7.789 -5.099 1.00 93.06 165 SER A O 1
ATOM 1246 N N . ASP A 1 166 ? 10.177 -10.033 -5.041 1.00 92.31 166 ASP A N 1
ATOM 1247 C CA . ASP A 1 166 ? 10.391 -10.107 -3.597 1.00 92.31 166 ASP A CA 1
ATOM 1248 C C . ASP A 1 166 ? 11.747 -9.492 -3.228 1.00 92.31 166 ASP A C 1
ATOM 1250 O O . ASP A 1 166 ? 12.787 -9.871 -3.780 1.00 92.31 166 ASP A O 1
ATOM 1254 N N . LEU A 1 167 ? 11.757 -8.597 -2.238 1.00 88.56 167 LEU A N 1
ATOM 1255 C CA . LEU A 1 167 ? 13.000 -8.139 -1.636 1.00 88.56 167 LEU A CA 1
ATOM 1256 C C . LEU A 1 167 ? 13.543 -9.247 -0.736 1.00 88.56 167 LEU A C 1
ATOM 1258 O O . LEU A 1 167 ? 12.860 -9.689 0.190 1.00 88.56 167 LEU A O 1
ATOM 1262 N N . LYS A 1 168 ? 14.786 -9.665 -0.981 1.00 88.56 168 LYS A N 1
ATOM 1263 C CA . LYS A 1 168 ? 15.454 -10.734 -0.232 1.00 88.56 168 LYS A CA 1
ATOM 1264 C C . LYS A 1 168 ? 16.651 -10.221 0.561 1.00 88.56 168 LYS A C 1
ATOM 1266 O O . LYS A 1 168 ? 17.342 -9.303 0.121 1.00 88.56 168 LYS A O 1
ATOM 1271 N N . ASN A 1 169 ? 16.904 -10.820 1.722 1.00 84.94 169 ASN A N 1
ATOM 1272 C CA . ASN A 1 169 ? 18.122 -10.579 2.499 1.00 84.94 169 ASN A CA 1
ATOM 1273 C C . ASN A 1 169 ? 19.326 -11.365 1.928 1.00 84.94 169 ASN A C 1
ATOM 1275 O O . ASN A 1 169 ? 19.204 -12.123 0.965 1.00 84.94 169 ASN A O 1
ATOM 1279 N N . SER A 1 170 ? 20.501 -11.220 2.550 1.00 89.06 170 SER A N 1
ATOM 1280 C CA . SER A 1 170 ? 21.730 -11.932 2.159 1.00 89.06 170 SER A CA 1
ATOM 1281 C C . SER A 1 170 ? 21.671 -13.455 2.324 1.00 89.06 170 SER A C 1
ATOM 1283 O O . SER A 1 170 ? 22.511 -14.153 1.764 1.00 89.06 170 SER A O 1
ATOM 1285 N N . TYR A 1 171 ? 20.713 -13.967 3.098 1.00 92.31 171 TYR A N 1
ATOM 1286 C CA . TYR A 1 171 ? 20.480 -15.397 3.307 1.00 92.31 171 TYR A CA 1
ATOM 1287 C C . TYR A 1 171 ? 19.480 -15.982 2.296 1.00 92.31 171 TYR A C 1
ATOM 1289 O O . TYR A 1 171 ? 19.339 -17.198 2.208 1.00 92.31 171 TYR A O 1
ATOM 1297 N N . GLY A 1 172 ? 18.830 -15.132 1.492 1.00 89.56 172 GLY A N 1
ATOM 1298 C CA . GLY A 1 172 ? 17.838 -15.523 0.492 1.00 89.56 172 GLY A CA 1
ATOM 1299 C C . GLY A 1 172 ? 16.385 -15.483 0.975 1.00 89.56 172 GLY A C 1
ATOM 1300 O O . GLY A 1 172 ? 15.495 -15.791 0.177 1.00 89.56 172 GLY A O 1
ATOM 1301 N N . ASP A 1 173 ? 16.126 -15.074 2.220 1.00 89.19 173 ASP A N 1
ATOM 1302 C CA . ASP A 1 173 ? 14.768 -14.977 2.766 1.00 89.19 173 ASP A CA 1
ATOM 1303 C C . ASP A 1 173 ? 14.056 -13.725 2.252 1.00 89.19 173 ASP A C 1
ATOM 1305 O O . ASP A 1 173 ? 14.651 -12.643 2.205 1.00 89.19 173 ASP A O 1
ATOM 1309 N N . THR A 1 174 ? 12.766 -13.850 1.930 1.00 87.69 174 THR A N 1
ATOM 1310 C CA . THR A 1 174 ? 11.915 -12.704 1.584 1.00 87.69 174 THR A CA 1
ATOM 1311 C C . THR A 1 174 ? 11.686 -11.830 2.820 1.00 87.69 174 THR A C 1
ATOM 1313 O O . THR A 1 174 ? 11.097 -12.268 3.806 1.00 87.69 174 THR A O 1
ATOM 1316 N N . VAL A 1 175 ? 12.134 -10.574 2.750 1.00 83.94 175 VAL A N 1
ATOM 1317 C CA . VAL A 1 175 ? 11.930 -9.546 3.785 1.00 83.94 175 VAL A CA 1
ATOM 1318 C C . VAL A 1 175 ? 10.788 -8.591 3.445 1.00 83.94 175 VAL A C 1
ATOM 1320 O O . VAL A 1 175 ? 10.164 -8.041 4.346 1.00 83.94 175 VAL A O 1
ATOM 1323 N N . SER A 1 176 ? 10.482 -8.415 2.159 1.00 84.62 176 SER A N 1
ATOM 1324 C CA . SER A 1 176 ? 9.275 -7.731 1.695 1.00 84.62 176 SER A CA 1
ATOM 1325 C C . SER A 1 176 ? 8.740 -8.458 0.465 1.00 84.62 176 SER A C 1
ATOM 1327 O O . SER A 1 176 ? 9.528 -8.719 -0.449 1.00 84.62 176 SER A O 1
ATOM 1329 N N . PRO A 1 177 ? 7.444 -8.810 0.419 1.00 87.56 177 PRO A N 1
ATOM 1330 C CA . PRO A 1 177 ? 6.855 -9.377 -0.784 1.00 87.56 177 PRO A CA 1
ATOM 1331 C C . PRO A 1 177 ? 6.860 -8.347 -1.921 1.00 87.56 177 PRO A C 1
ATOM 1333 O O . PRO A 1 177 ? 6.882 -7.137 -1.684 1.00 87.56 177 PRO A O 1
ATOM 1336 N N . HIS A 1 178 ? 6.831 -8.839 -3.154 1.00 89.31 178 HIS A N 1
ATOM 1337 C CA . HIS A 1 178 ? 6.638 -8.009 -4.337 1.00 89.31 178 HIS A CA 1
ATOM 1338 C C . HIS A 1 178 ? 5.316 -7.239 -4.320 1.00 89.31 178 HIS A C 1
ATOM 1340 O O . HIS A 1 178 ? 4.306 -7.684 -3.769 1.00 89.31 178 HIS A O 1
ATOM 1346 N N . TRP A 1 179 ? 5.313 -6.110 -5.025 1.00 89.75 179 TRP A N 1
ATOM 1347 C CA . TRP A 1 179 ? 4.084 -5.449 -5.434 1.00 89.75 179 TRP A CA 1
ATOM 1348 C C . TRP A 1 179 ? 3.561 -6.051 -6.731 1.00 89.75 179 TRP A C 1
ATOM 1350 O O . TRP A 1 179 ? 4.325 -6.339 -7.653 1.00 89.75 179 TRP A O 1
ATOM 1360 N N . LEU A 1 180 ? 2.247 -6.232 -6.807 1.00 92.25 180 LEU A N 1
ATOM 1361 C CA . LEU A 1 180 ? 1.594 -6.680 -8.029 1.00 92.25 180 LEU A CA 1
ATOM 1362 C C . LEU A 1 180 ? 1.379 -5.489 -8.957 1.00 92.25 180 LEU A C 1
ATOM 1364 O O . LEU A 1 180 ? 0.921 -4.437 -8.512 1.00 92.25 180 LEU A O 1
ATOM 1368 N N . LEU A 1 181 ? 1.681 -5.688 -10.237 1.00 94.62 181 LEU A N 1
ATOM 1369 C CA . LEU A 1 181 ? 1.169 -4.820 -11.286 1.00 94.62 181 LEU A CA 1
ATOM 1370 C C . LEU A 1 181 ? -0.284 -5.226 -11.543 1.00 94.62 181 LEU A C 1
ATOM 1372 O O . LEU A 1 181 ? -0.577 -6.408 -11.730 1.00 94.62 181 LEU A O 1
ATOM 1376 N N . ASN A 1 182 ? -1.191 -4.264 -11.468 1.00 93.25 182 ASN A N 1
ATOM 1377 C CA . ASN A 1 182 ? -2.633 -4.486 -11.461 1.00 93.25 182 ASN A CA 1
ATOM 1378 C C . ASN A 1 182 ? -3.387 -3.580 -12.436 1.00 93.25 182 ASN A C 1
ATOM 1380 O O . ASN A 1 182 ? -4.615 -3.581 -12.4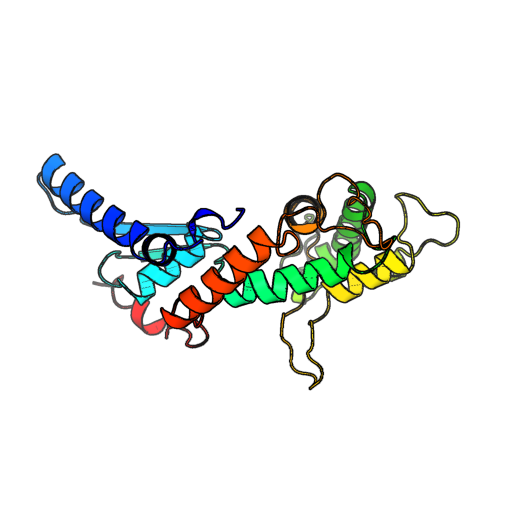18 1.00 93.25 182 ASN A O 1
ATOM 1384 N N . GLY A 1 183 ? -2.676 -2.822 -13.273 1.00 92.19 183 GLY A N 1
ATOM 1385 C CA . GLY A 1 183 ? -3.296 -1.967 -14.278 1.00 92.19 183 GLY A CA 1
ATOM 1386 C C . GLY A 1 183 ? -3.831 -0.643 -13.731 1.00 92.19 183 GLY A C 1
ATOM 1387 O O . GLY A 1 183 ? -4.364 0.146 -14.507 1.00 92.19 183 GLY A O 1
ATOM 1388 N N . ASP A 1 184 ? -3.656 -0.371 -12.434 1.00 91.44 184 ASP A N 1
ATOM 1389 C CA . ASP A 1 184 ? -3.998 0.891 -11.764 1.00 91.44 184 ASP A CA 1
ATOM 1390 C C . ASP A 1 184 ? -2.742 1.566 -11.173 1.00 91.44 184 ASP A C 1
ATOM 1392 O O . ASP A 1 184 ? -2.742 2.203 -10.113 1.00 91.44 184 ASP A O 1
ATOM 1396 N N . GLU A 1 185 ? -1.606 1.422 -11.860 1.00 93.38 185 GLU A N 1
ATOM 1397 C CA . GLU A 1 185 ? -0.326 1.973 -11.421 1.00 93.38 185 GLU A CA 1
ATOM 1398 C C . GLU A 1 185 ? -0.369 3.500 -11.303 1.00 93.38 185 GLU A C 1
ATOM 1400 O O . GLU A 1 185 ? 0.386 4.070 -10.519 1.00 93.38 185 GLU A O 1
ATOM 1405 N N . VAL A 1 186 ? -1.263 4.184 -12.021 1.00 88.88 186 VAL A N 1
ATOM 1406 C CA . VAL A 1 186 ? -1.444 5.635 -11.873 1.00 88.88 186 VAL A CA 1
ATOM 1407 C C . VAL A 1 186 ? -1.949 5.982 -10.467 1.00 88.88 186 VAL A C 1
ATOM 1409 O O . VAL A 1 186 ? -1.340 6.818 -9.796 1.00 88.88 186 VAL A O 1
ATOM 1412 N N . ALA A 1 187 ? -3.013 5.339 -9.974 1.00 84.31 187 ALA A N 1
ATOM 1413 C CA . ALA A 1 187 ? -3.501 5.611 -8.621 1.00 84.31 187 ALA A CA 1
ATOM 1414 C C . ALA A 1 187 ? -2.571 5.028 -7.545 1.00 84.31 187 ALA A C 1
ATOM 1416 O O . ALA A 1 187 ? -2.423 5.614 -6.471 1.00 84.31 187 ALA A O 1
ATOM 1417 N N . GLY A 1 188 ? -1.912 3.903 -7.831 1.00 82.44 188 GLY A N 1
ATOM 1418 C CA . GLY A 1 188 ? -0.954 3.266 -6.931 1.00 82.44 188 GLY A CA 1
ATOM 1419 C C . GLY A 1 188 ? 0.390 3.998 -6.862 1.00 82.44 188 GLY A C 1
ATOM 1420 O O . GLY A 1 188 ? 0.723 4.641 -5.863 1.00 82.44 188 GLY A O 1
ATOM 1421 N N . LEU A 1 189 ? 1.192 3.893 -7.923 1.00 87.19 189 LEU A N 1
ATOM 1422 C CA . LEU A 1 189 ? 2.572 4.374 -7.960 1.00 87.19 189 LEU A CA 1
ATOM 1423 C C . LEU A 1 189 ? 2.667 5.895 -7.911 1.00 87.19 189 LEU A C 1
ATOM 1425 O O . LEU A 1 189 ? 3.444 6.407 -7.104 1.00 87.19 189 LEU A O 1
ATOM 1429 N N . THR A 1 190 ? 1.912 6.630 -8.734 1.00 81.62 190 THR A N 1
ATOM 1430 C CA . THR A 1 190 ? 2.052 8.097 -8.787 1.00 81.62 190 THR A CA 1
ATOM 1431 C C . THR A 1 190 ? 1.687 8.737 -7.449 1.00 81.62 190 THR A C 1
ATOM 1433 O O . THR A 1 190 ? 2.403 9.622 -6.984 1.00 81.62 190 THR A O 1
ATOM 1436 N N . VAL A 1 191 ? 0.622 8.266 -6.796 1.00 75.94 191 VAL A N 1
ATOM 1437 C CA . VAL A 1 191 ? 0.139 8.855 -5.537 1.00 75.94 191 VAL A CA 1
ATOM 1438 C C . VAL A 1 191 ? 0.986 8.423 -4.342 1.00 75.94 191 VAL A C 1
ATOM 1440 O O . VAL A 1 191 ? 1.341 9.261 -3.513 1.00 75.94 191 VAL A O 1
ATOM 1443 N N . TRP A 1 192 ? 1.327 7.135 -4.236 1.00 77.25 192 TRP A N 1
ATOM 1444 C CA . TRP A 1 192 ? 1.887 6.584 -2.996 1.00 77.25 192 TRP A CA 1
ATOM 1445 C C . TRP A 1 192 ? 3.397 6.352 -3.013 1.00 77.25 192 TRP A C 1
ATOM 1447 O O . TRP A 1 192 ? 3.986 6.221 -1.938 1.00 77.25 192 TRP A O 1
ATOM 1457 N N . LYS A 1 193 ? 4.031 6.270 -4.190 1.00 82.25 193 LYS A N 1
ATOM 1458 C CA . LYS A 1 193 ? 5.439 5.849 -4.312 1.00 82.25 193 LYS A CA 1
ATOM 1459 C C . LYS A 1 193 ? 6.325 6.879 -5.020 1.00 82.25 193 LYS A C 1
ATOM 1461 O O . LYS A 1 193 ? 7.401 7.190 -4.521 1.00 82.25 193 LYS A O 1
ATOM 1466 N N . LEU A 1 194 ? 5.887 7.394 -6.168 1.00 84.44 194 LEU A N 1
ATOM 1467 C CA . LEU A 1 194 ? 6.720 8.156 -7.104 1.00 84.44 194 LEU A CA 1
ATOM 1468 C C . LEU A 1 194 ? 6.485 9.661 -7.098 1.00 84.44 194 LEU A C 1
ATOM 1470 O O . LEU A 1 194 ? 7.389 10.375 -7.518 1.00 84.44 194 LEU A O 1
ATOM 1474 N N . GLY A 1 195 ? 5.311 10.142 -6.684 1.00 82.69 195 GLY A N 1
ATOM 1475 C CA . GLY A 1 195 ? 4.936 11.549 -6.817 1.00 82.69 195 GLY A CA 1
ATOM 1476 C C . GLY A 1 195 ? 4.792 12.020 -8.273 1.00 82.69 195 GLY A C 1
ATOM 1477 O O . GLY A 1 195 ? 5.008 11.277 -9.228 1.00 82.69 195 GLY A O 1
ATOM 1478 N N . ALA A 1 196 ? 4.414 13.289 -8.445 1.00 84.25 196 ALA A N 1
ATOM 1479 C CA . ALA A 1 196 ? 4.223 13.895 -9.768 1.00 84.25 196 ALA A CA 1
ATOM 1480 C C . ALA A 1 196 ? 5.512 14.472 -10.381 1.00 84.25 196 ALA A C 1
ATOM 1482 O O . ALA A 1 196 ? 5.588 14.664 -11.592 1.00 84.25 196 ALA A O 1
ATOM 1483 N N . ASN A 1 197 ? 6.514 14.763 -9.549 1.00 85.25 197 ASN A N 1
ATOM 1484 C CA . ASN A 1 197 ? 7.746 15.445 -9.939 1.00 85.25 197 ASN A CA 1
ATOM 1485 C C . ASN A 1 197 ? 8.952 14.531 -9.723 1.00 85.25 197 ASN A C 1
ATOM 1487 O O . ASN A 1 197 ? 8.908 13.700 -8.817 1.00 85.25 197 ASN A O 1
ATOM 1491 N N . PRO A 1 198 ? 10.037 14.696 -10.497 1.00 83.06 198 PRO A N 1
ATOM 1492 C CA . PRO A 1 198 ? 11.249 13.932 -10.264 1.00 83.06 198 PRO A CA 1
ATOM 1493 C C . PRO A 1 198 ? 11.814 14.204 -8.858 1.00 83.06 198 PRO A C 1
ATOM 1495 O O . PRO A 1 198 ? 11.721 15.332 -8.360 1.00 83.06 198 PRO A O 1
ATOM 1498 N N . PRO A 1 199 ? 12.422 13.190 -8.220 1.00 79.69 199 PRO A N 1
ATOM 1499 C CA . PRO A 1 199 ? 13.077 13.342 -6.927 1.00 79.69 199 PRO A CA 1
ATOM 1500 C C . PRO A 1 199 ? 14.234 14.351 -7.007 1.00 79.69 199 PRO A C 1
ATOM 1502 O O . PRO A 1 199 ? 14.971 14.354 -8.001 1.00 79.69 199 PRO A O 1
ATOM 1505 N N . PRO A 1 200 ? 14.447 15.183 -5.970 1.00 78.19 200 PRO A N 1
ATOM 1506 C CA . PRO A 1 200 ? 15.648 15.999 -5.893 1.00 78.19 200 PRO A CA 1
ATOM 1507 C C . PRO A 1 200 ? 16.885 15.095 -5.839 1.00 78.19 200 PRO A C 1
ATOM 1509 O O . PRO A 1 200 ? 16.843 13.998 -5.291 1.00 78.19 200 PRO A O 1
ATOM 1512 N N . ILE A 1 201 ? 17.994 15.544 -6.423 1.00 78.12 201 ILE A N 1
ATOM 1513 C CA . ILE A 1 201 ? 19.254 14.795 -6.416 1.00 78.12 201 ILE A CA 1
ATOM 1514 C C . ILE A 1 201 ? 20.138 15.336 -5.292 1.00 78.12 201 ILE A C 1
ATOM 1516 O O . ILE A 1 201 ? 20.441 16.529 -5.254 1.00 78.12 201 ILE A O 1
ATOM 1520 N N . ALA A 1 202 ? 20.557 14.462 -4.379 1.00 72.44 202 ALA A N 1
ATOM 1521 C CA . ALA A 1 202 ? 21.484 14.796 -3.309 1.00 72.44 202 ALA A CA 1
ATOM 1522 C C . ALA A 1 202 ? 22.885 15.125 -3.843 1.00 72.44 202 ALA A C 1
ATOM 1524 O O . ALA A 1 202 ? 23.264 14.753 -4.954 1.00 72.44 202 ALA A O 1
ATOM 1525 N N . ALA A 1 203 ? 23.713 15.751 -3.000 1.00 72.94 203 ALA A N 1
ATOM 1526 C CA . ALA A 1 203 ? 25.099 16.099 -3.334 1.00 72.94 203 ALA A CA 1
ATOM 1527 C C . ALA A 1 203 ? 25.969 14.885 -3.733 1.00 72.94 203 ALA A C 1
ATOM 1529 O O . ALA A 1 203 ? 26.972 15.042 -4.421 1.00 72.94 203 ALA A O 1
ATOM 1530 N N . ASN A 1 204 ? 25.578 13.671 -3.330 1.00 72.44 204 ASN A N 1
ATOM 1531 C CA . ASN A 1 204 ? 26.230 12.413 -3.712 1.00 72.44 204 ASN A CA 1
ATOM 1532 C C . ASN A 1 204 ? 25.747 11.849 -5.070 1.00 72.44 204 ASN A C 1
ATOM 1534 O O . ASN A 1 204 ? 26.106 10.726 -5.426 1.00 72.44 204 ASN A O 1
ATOM 1538 N N . GLY A 1 205 ? 24.909 12.590 -5.804 1.00 72.31 205 GLY A N 1
ATOM 1539 C CA . GLY A 1 205 ? 24.368 12.201 -7.106 1.00 72.31 205 GLY A CA 1
ATOM 1540 C C . GLY A 1 205 ? 23.218 11.190 -7.056 1.00 72.31 205 GLY A C 1
ATOM 1541 O O . GLY A 1 205 ? 22.796 10.711 -8.109 1.00 72.31 205 GLY A O 1
ATOM 1542 N N . ARG A 1 206 ? 22.704 10.839 -5.868 1.00 72.19 206 ARG A N 1
ATOM 1543 C CA . ARG A 1 206 ? 21.570 9.915 -5.716 1.00 72.19 206 ARG A CA 1
ATOM 1544 C C . ARG A 1 206 ? 20.244 10.667 -5.559 1.00 72.19 206 ARG A C 1
ATOM 1546 O O . ARG A 1 206 ? 20.226 11.707 -4.905 1.00 72.19 206 ARG A O 1
ATOM 1553 N N . PRO A 1 207 ? 19.143 10.152 -6.128 1.00 73.00 207 PRO A N 1
ATOM 1554 C CA . PRO A 1 207 ? 17.807 10.659 -5.838 1.00 73.00 207 PRO A CA 1
ATOM 1555 C C . PRO A 1 207 ? 17.443 10.568 -4.350 1.00 73.00 207 PRO A C 1
ATOM 1557 O O . PRO A 1 207 ? 17.667 9.539 -3.715 1.00 73.00 207 PRO A O 1
ATOM 1560 N N . GLU A 1 208 ? 16.838 11.625 -3.818 1.00 67.38 208 GLU A N 1
ATOM 1561 C CA . GLU A 1 208 ? 16.212 11.650 -2.495 1.00 67.38 208 GLU A CA 1
ATOM 1562 C C . GLU A 1 208 ? 14.742 11.202 -2.599 1.00 67.38 208 GLU A C 1
ATOM 1564 O O . GLU A 1 208 ? 14.026 11.658 -3.498 1.00 67.38 208 GLU A O 1
ATOM 1569 N N . PRO A 1 209 ? 14.248 10.331 -1.701 1.00 63.22 209 PRO A N 1
ATOM 1570 C CA . PRO A 1 209 ? 12.847 9.917 -1.700 1.00 63.22 209 PRO A CA 1
ATOM 1571 C C . PRO A 1 209 ? 11.891 11.110 -1.514 1.00 63.22 209 PRO A C 1
ATOM 1573 O O . PRO A 1 209 ? 12.097 11.954 -0.644 1.00 63.22 209 PRO A O 1
ATOM 1576 N N . LEU A 1 210 ? 10.810 11.167 -2.304 1.00 54.50 210 LEU A N 1
ATOM 1577 C CA . LEU A 1 210 ? 9.823 12.265 -2.261 1.00 54.50 210 LEU A CA 1
ATOM 1578 C C . LEU A 1 210 ? 8.867 12.204 -1.067 1.00 54.50 210 LEU A C 1
ATOM 1580 O O . LEU A 1 210 ? 8.313 13.225 -0.657 1.00 54.50 210 LEU A O 1
ATOM 1584 N N . VAL A 1 211 ? 8.655 11.017 -0.503 1.00 49.88 211 VAL A N 1
ATOM 1585 C CA . VAL A 1 211 ? 7.980 10.884 0.787 1.00 49.88 211 VAL A CA 1
ATOM 1586 C C . VAL A 1 211 ? 9.059 11.085 1.851 1.00 49.88 211 VAL A C 1
ATOM 1588 O O . VAL A 1 211 ? 10.101 10.436 1.744 1.00 49.88 211 VAL A O 1
ATOM 1591 N N . PRO A 1 212 ? 8.855 11.926 2.885 1.00 40.78 212 PRO A N 1
ATOM 1592 C CA . PRO A 1 212 ? 9.749 11.998 4.037 1.00 40.78 212 PRO A CA 1
ATOM 1593 C C . PRO A 1 212 ? 9.622 10.702 4.850 1.00 40.78 212 PRO A C 1
ATOM 1595 O O . PRO A 1 212 ? 9.077 10.653 5.946 1.00 40.78 212 PRO A O 1
ATOM 1598 N N . THR A 1 213 ? 10.094 9.611 4.269 1.00 42.75 213 THR A N 1
ATOM 1599 C CA . THR A 1 213 ? 10.314 8.328 4.901 1.00 42.75 213 THR A CA 1
ATOM 1600 C C . THR A 1 213 ? 11.811 8.198 5.081 1.00 42.75 213 THR A C 1
ATOM 1602 O O . THR A 1 213 ? 12.556 8.150 4.107 1.00 42.75 213 THR A O 1
ATOM 1605 N N . ILE A 1 214 ? 12.229 8.141 6.346 1.00 40.44 214 ILE A N 1
ATOM 1606 C CA . ILE A 1 214 ? 13.509 7.585 6.810 1.00 40.44 214 ILE A CA 1
ATOM 1607 C C . ILE A 1 214 ? 14.778 8.381 6.414 1.00 40.44 214 ILE A C 1
ATOM 1609 O O . ILE A 1 214 ? 15.816 8.179 7.029 1.00 40.44 214 ILE A O 1
ATOM 1613 N N . ALA A 1 215 ? 14.729 9.323 5.466 1.00 35.69 215 ALA A N 1
ATOM 1614 C CA . ALA A 1 215 ? 15.937 9.987 4.952 1.00 35.69 215 ALA A CA 1
ATOM 1615 C C . ALA A 1 215 ? 16.355 11.277 5.691 1.00 35.69 215 ALA A C 1
ATOM 1617 O O . ALA A 1 215 ? 17.515 11.674 5.613 1.00 35.69 215 ALA A O 1
ATOM 1618 N N . SER A 1 216 ? 15.465 11.925 6.455 1.00 38.62 216 SER A N 1
ATOM 1619 C CA . SER A 1 216 ? 15.883 13.020 7.349 1.00 38.62 216 SER A CA 1
ATOM 1620 C C . SER A 1 216 ? 16.403 12.426 8.671 1.00 38.62 216 SER A C 1
ATOM 1622 O O . SER A 1 216 ? 15.730 11.548 9.214 1.00 38.62 216 SER A O 1
ATOM 1624 N N . PRO A 1 217 ? 17.543 12.873 9.237 1.00 42.41 217 PRO A N 1
ATOM 1625 C CA . PRO A 1 217 ? 18.096 12.299 10.472 1.00 42.41 217 PRO A CA 1
ATOM 1626 C C . PRO A 1 217 ? 17.101 12.296 11.643 1.00 42.41 217 PRO A C 1
ATOM 1628 O O . PRO A 1 217 ? 17.009 11.321 12.389 1.00 42.41 217 PRO A O 1
ATOM 1631 N N . ASN A 1 218 ? 16.300 13.360 11.755 1.00 43.62 218 ASN A N 1
ATOM 1632 C CA . ASN A 1 218 ? 15.291 13.513 12.805 1.00 43.62 218 ASN A CA 1
ATOM 1633 C C . ASN A 1 218 ? 14.090 12.587 12.569 1.00 43.62 218 ASN A C 1
ATOM 1635 O O . ASN A 1 218 ? 13.574 11.974 13.500 1.00 43.62 218 ASN A O 1
ATOM 1639 N N . THR A 1 219 ? 13.679 12.435 11.310 1.00 49.41 219 THR A N 1
ATOM 1640 C CA . THR A 1 219 ? 12.592 11.537 10.903 1.00 49.41 219 THR A CA 1
ATOM 1641 C C . THR A 1 219 ? 13.015 10.073 11.062 1.00 49.41 219 THR A C 1
ATOM 1643 O O . THR A 1 219 ? 12.249 9.270 11.579 1.00 49.41 219 THR A O 1
ATOM 1646 N N . ALA A 1 220 ? 14.257 9.721 10.720 1.00 52.22 220 ALA A N 1
ATOM 1647 C CA . ALA A 1 220 ? 14.819 8.382 10.889 1.00 52.22 220 ALA A CA 1
ATOM 1648 C C . ALA A 1 220 ? 14.865 7.945 12.360 1.00 52.22 220 ALA A C 1
ATOM 1650 O O . ALA A 1 220 ? 14.485 6.821 12.676 1.00 52.22 220 ALA A O 1
ATOM 1651 N N . GLN A 1 221 ? 15.292 8.830 13.270 1.00 54.38 221 GLN A N 1
ATOM 1652 C CA . GLN A 1 221 ? 15.286 8.547 14.710 1.00 54.38 221 GLN A CA 1
ATOM 1653 C C . GLN A 1 221 ? 13.865 8.406 15.263 1.00 54.38 221 GLN A C 1
ATOM 1655 O O . GLN A 1 221 ? 13.592 7.447 15.988 1.00 54.38 221 GLN A O 1
ATOM 1660 N N . ALA A 1 222 ? 12.957 9.312 14.880 1.00 57.44 222 ALA A N 1
ATOM 1661 C CA . ALA A 1 222 ? 11.550 9.250 15.270 1.00 57.44 222 ALA A CA 1
ATOM 1662 C C . ALA A 1 222 ? 10.902 7.933 14.830 1.00 57.44 222 ALA A C 1
ATOM 1664 O O . ALA A 1 222 ? 10.187 7.305 15.610 1.00 57.44 222 ALA A O 1
ATOM 1665 N N . PHE A 1 223 ? 11.203 7.484 13.608 1.00 62.91 223 PHE A N 1
ATOM 1666 C CA . PHE A 1 223 ? 10.736 6.211 13.077 1.00 62.91 223 PHE A CA 1
ATOM 1667 C C . PHE A 1 223 ? 11.382 5.015 13.784 1.00 62.91 223 PHE A C 1
ATOM 1669 O O . PHE A 1 223 ? 10.649 4.137 14.223 1.00 62.91 223 PHE A O 1
ATOM 1676 N N . SER A 1 224 ? 12.705 4.983 13.972 1.00 61.66 224 SER A N 1
ATOM 1677 C CA . SER A 1 224 ? 13.396 3.876 14.657 1.00 61.66 224 SER A CA 1
ATOM 1678 C C . SER A 1 224 ? 12.877 3.649 16.079 1.00 61.66 224 SER A C 1
ATOM 1680 O O . SER A 1 224 ? 12.518 2.523 16.424 1.00 61.66 224 SER A O 1
ATOM 1682 N N . PHE A 1 225 ? 12.763 4.714 16.881 1.00 64.00 225 PHE A N 1
ATOM 1683 C CA . PHE A 1 225 ? 12.210 4.621 18.236 1.00 64.00 225 PHE A CA 1
ATOM 1684 C C . PHE A 1 225 ? 10.741 4.188 18.213 1.00 64.00 225 PHE A C 1
ATOM 1686 O O . PHE A 1 225 ? 10.341 3.279 18.941 1.00 64.00 225 PHE A O 1
ATOM 1693 N N . PHE A 1 226 ? 9.942 4.800 17.336 1.00 64.75 226 PHE A N 1
ATOM 1694 C CA . PHE A 1 226 ? 8.541 4.445 17.152 1.00 64.75 226 PHE A CA 1
ATOM 1695 C C . PHE A 1 226 ? 8.359 2.968 16.776 1.00 64.75 226 PHE A C 1
ATOM 1697 O O . PHE A 1 226 ? 7.497 2.300 17.344 1.00 64.75 226 PHE A O 1
ATOM 1704 N N . PHE A 1 227 ? 9.186 2.426 15.879 1.00 68.88 227 PHE A N 1
ATOM 1705 C CA . PHE A 1 227 ? 9.124 1.024 15.467 1.00 68.88 227 PHE A CA 1
ATOM 1706 C C . PHE A 1 227 ? 9.504 0.069 16.579 1.00 68.88 227 PHE A C 1
ATOM 1708 O O . PHE A 1 227 ? 8.760 -0.876 16.848 1.00 68.88 227 PHE A O 1
ATOM 1715 N N . GLU A 1 228 ? 10.639 0.312 17.231 1.00 67.38 228 GLU A N 1
ATOM 1716 C CA . GLU A 1 228 ? 11.091 -0.537 18.324 1.00 67.38 228 GLU A CA 1
ATOM 1717 C C . GLU A 1 228 ? 10.034 -0.580 19.431 1.00 67.38 228 GLU A C 1
ATOM 1719 O O . GLU A 1 228 ? 9.669 -1.654 19.916 1.00 67.38 228 GLU A O 1
ATOM 1724 N N . TYR A 1 229 ? 9.470 0.579 19.771 1.00 69.44 229 TYR A N 1
ATOM 1725 C CA . TYR A 1 229 ? 8.438 0.672 20.788 1.00 69.44 229 TYR A CA 1
ATOM 1726 C C . TYR A 1 229 ? 7.138 -0.032 20.368 1.00 69.44 229 TYR A C 1
ATOM 1728 O O . TYR A 1 229 ? 6.604 -0.818 21.148 1.00 69.44 229 TYR A O 1
ATOM 1736 N N . MET A 1 230 ? 6.659 0.168 19.134 1.00 71.12 230 MET A N 1
ATOM 1737 C CA . MET A 1 230 ? 5.455 -0.490 18.594 1.00 71.12 230 MET A CA 1
ATOM 1738 C C . MET A 1 230 ? 5.574 -2.019 18.571 1.00 71.12 230 MET A C 1
ATOM 1740 O O . MET A 1 230 ? 4.608 -2.723 18.879 1.00 71.12 230 MET A O 1
ATOM 1744 N N . THR A 1 231 ? 6.757 -2.539 18.244 1.00 71.69 231 THR A N 1
ATOM 1745 C CA . THR A 1 231 ? 7.048 -3.976 18.314 1.00 71.69 231 THR A CA 1
ATOM 1746 C C . THR A 1 231 ? 7.020 -4.463 19.760 1.00 71.69 231 THR A C 1
ATOM 1748 O O . THR A 1 231 ? 6.319 -5.429 20.054 1.00 71.69 231 THR A O 1
ATOM 1751 N N . ARG A 1 232 ? 7.680 -3.753 20.689 1.00 72.44 232 ARG A N 1
ATOM 1752 C CA . ARG A 1 232 ? 7.687 -4.098 22.124 1.00 72.44 232 ARG A CA 1
ATOM 1753 C C . ARG A 1 232 ? 6.288 -4.145 22.737 1.00 72.44 232 ARG A C 1
ATOM 1755 O O . ARG A 1 232 ? 6.020 -5.013 23.560 1.00 72.44 232 ARG A O 1
ATOM 1762 N N . ILE A 1 233 ? 5.391 -3.243 22.339 1.00 71.25 233 ILE A N 1
ATOM 1763 C CA . ILE A 1 233 ? 4.009 -3.232 22.843 1.00 71.25 233 ILE A CA 1
ATOM 1764 C C . ILE A 1 233 ? 3.077 -4.185 22.081 1.00 71.25 233 ILE A C 1
ATOM 1766 O O . ILE A 1 233 ? 1.882 -4.204 22.368 1.00 71.25 233 ILE A O 1
ATOM 1770 N N . GLY A 1 234 ? 3.590 -4.993 21.143 1.00 66.56 234 GLY A N 1
ATOM 1771 C CA . GLY A 1 234 ? 2.845 -6.045 20.445 1.00 66.56 234 GLY A CA 1
ATOM 1772 C C . GLY A 1 234 ? 1.894 -5.534 19.359 1.00 66.56 234 GLY A C 1
ATOM 1773 O O . GLY A 1 234 ? 0.790 -6.055 19.216 1.00 66.56 234 GLY A O 1
ATOM 1774 N N . ILE A 1 235 ? 2.266 -4.467 18.644 1.00 64.88 235 ILE A N 1
ATOM 1775 C CA . ILE A 1 235 ? 1.473 -3.888 17.536 1.00 64.88 235 ILE A CA 1
ATOM 1776 C C . ILE A 1 235 ? 2.093 -4.230 16.165 1.00 64.88 235 ILE A C 1
ATOM 1778 O O . ILE A 1 235 ? 1.532 -3.893 15.126 1.00 64.88 235 ILE A O 1
ATOM 1782 N N . GLY A 1 236 ? 3.234 -4.934 16.153 1.00 53.22 236 GLY A N 1
ATOM 1783 C CA . GLY A 1 236 ? 3.940 -5.368 14.940 1.00 53.22 236 GLY A CA 1
ATOM 1784 C C . GLY A 1 236 ? 3.773 -6.842 14.555 1.00 53.22 236 GLY A C 1
ATOM 1785 O O . GLY A 1 236 ? 3.873 -7.165 13.374 1.00 53.22 236 GLY A O 1
ATOM 1786 N N . GLU A 1 237 ? 3.493 -7.732 15.507 1.00 51.09 237 GLU A N 1
ATOM 1787 C CA . GLU A 1 237 ? 3.323 -9.164 15.243 1.00 51.09 237 GLU A CA 1
ATOM 1788 C C . GLU A 1 237 ? 1.842 -9.514 15.128 1.00 51.09 237 GLU A C 1
ATOM 1790 O O . GLU A 1 237 ? 1.129 -9.686 16.111 1.00 51.09 237 GLU A O 1
ATOM 1795 N N . THR A 1 238 ? 1.372 -9.623 13.892 1.00 46.78 238 THR A N 1
ATOM 1796 C CA . THR A 1 238 ? 0.086 -10.259 13.558 1.00 46.78 238 THR A CA 1
ATOM 1797 C C . THR A 1 238 ? 0.294 -11.587 12.822 1.00 46.78 238 THR A C 1
ATOM 1799 O O . THR A 1 238 ? -0.655 -12.162 12.297 1.00 46.78 238 THR A O 1
ATOM 1802 N N . SER A 1 239 ? 1.533 -12.102 12.807 1.00 39.25 239 SER A N 1
ATOM 1803 C CA . SER A 1 239 ? 1.909 -13.408 12.239 1.00 39.25 239 SER A CA 1
ATOM 1804 C C . SER A 1 239 ? 1.152 -14.573 12.884 1.00 39.25 239 SER A C 1
ATOM 1806 O O . SER A 1 239 ? 0.929 -15.603 12.248 1.00 39.25 239 SER A O 1
ATOM 1808 N N . THR A 1 240 ? 0.654 -14.394 14.105 1.00 37.62 240 THR A N 1
ATOM 1809 C CA . THR A 1 240 ? -0.453 -15.171 14.657 1.00 37.62 240 THR A CA 1
ATOM 1810 C C . THR A 1 240 ? -1.760 -14.680 14.048 1.00 37.62 240 THR A C 1
ATOM 1812 O O . THR A 1 240 ? -2.510 -13.905 14.643 1.00 37.62 240 THR A O 1
ATOM 1815 N N . TRP A 1 241 ? -2.055 -15.161 12.839 1.00 38.00 241 TRP A N 1
ATOM 1816 C CA . TRP A 1 241 ? -3.409 -15.100 12.311 1.00 38.00 241 TRP A CA 1
ATOM 1817 C C . TRP A 1 241 ? -4.386 -15.547 13.396 1.00 38.00 241 TRP A C 1
ATOM 1819 O O . TRP A 1 241 ? -4.331 -16.665 13.916 1.00 38.00 241 TRP A O 1
ATOM 1829 N N . ILE A 1 242 ? -5.290 -14.629 13.722 1.00 41.12 242 ILE A N 1
ATOM 1830 C CA . ILE A 1 242 ? -6.534 -14.898 14.417 1.00 41.12 242 ILE A CA 1
ATOM 1831 C C . ILE A 1 242 ? -7.154 -16.098 13.706 1.00 41.12 242 ILE A C 1
ATOM 1833 O O . ILE A 1 242 ? -7.424 -16.043 12.505 1.00 41.12 242 ILE A O 1
ATOM 1837 N N . ARG A 1 243 ? -7.411 -17.184 14.438 1.00 31.91 243 ARG A N 1
ATOM 1838 C CA . ARG A 1 243 ? -8.417 -18.151 14.008 1.00 31.91 243 ARG A CA 1
ATOM 1839 C C . ARG A 1 243 ? -9.719 -17.367 13.821 1.00 31.91 243 ARG A C 1
ATOM 1841 O O . ARG A 1 243 ? -10.436 -17.121 14.788 1.00 31.91 243 ARG A O 1
ATOM 1848 N N . ILE A 1 244 ? -10.025 -16.965 12.585 1.00 38.56 244 ILE A N 1
ATOM 1849 C CA . ILE A 1 244 ? -11.270 -16.273 12.199 1.00 38.56 244 ILE A CA 1
ATOM 1850 C C . ILE A 1 244 ? -12.508 -17.065 12.675 1.00 38.56 244 ILE A C 1
ATOM 1852 O O . ILE A 1 244 ? -13.579 -16.495 12.873 1.00 38.56 244 ILE A O 1
ATOM 1856 N N . SER A 1 245 ? -12.348 -18.355 13.005 1.00 34.16 245 SER A N 1
ATOM 1857 C CA . SER A 1 245 ? -13.368 -19.180 13.660 1.00 34.16 245 SER A CA 1
ATOM 1858 C C . SER A 1 245 ? -13.916 -18.617 14.979 1.00 34.16 245 SER A C 1
ATOM 1860 O O . SER A 1 245 ? -15.005 -19.019 15.381 1.00 34.16 245 SER A O 1
ATOM 1862 N N . THR A 1 246 ? -13.206 -17.717 15.669 1.00 37.16 246 THR A N 1
ATOM 1863 C CA . THR A 1 246 ? -13.701 -17.127 16.928 1.00 37.16 246 THR A CA 1
ATOM 1864 C C . THR A 1 246 ? -14.635 -15.934 16.688 1.00 37.16 246 THR A C 1
ATOM 1866 O O . THR A 1 246 ? -15.533 -15.700 17.492 1.00 37.16 246 THR A O 1
ATOM 1869 N N . ILE A 1 247 ? -14.508 -15.233 15.553 1.00 41.41 247 ILE A N 1
ATOM 1870 C CA . ILE A 1 247 ? -15.352 -14.070 15.208 1.00 41.41 247 ILE A CA 1
ATOM 1871 C C . ILE A 1 247 ? -16.726 -14.516 14.660 1.00 41.41 247 ILE A C 1
ATOM 1873 O O . ILE A 1 247 ? -17.720 -13.811 14.797 1.00 41.41 247 ILE A O 1
ATOM 1877 N N . SER A 1 248 ? -16.837 -15.741 14.138 1.00 35.97 248 SER A N 1
ATOM 1878 C CA . SER A 1 248 ? -18.068 -16.249 13.507 1.00 35.97 248 SER A CA 1
ATOM 1879 C C . SER A 1 248 ? -19.190 -16.696 14.468 1.00 35.97 248 SER A C 1
ATOM 1881 O O . SER A 1 248 ? -20.244 -17.112 13.990 1.00 35.97 248 SER A O 1
ATOM 1883 N N . ARG A 1 249 ? -19.025 -16.663 15.801 1.00 36.91 249 ARG A N 1
ATOM 1884 C CA . ARG A 1 249 ? -20.021 -17.256 16.730 1.00 36.91 249 A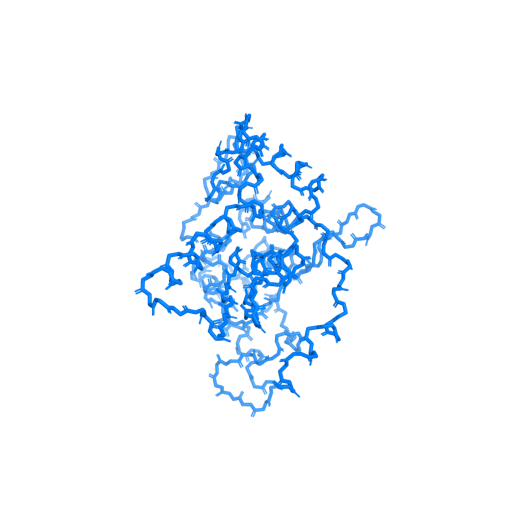RG A CA 1
ATOM 1885 C C . ARG A 1 249 ? -21.122 -16.323 17.247 1.00 36.91 249 ARG A C 1
ATOM 1887 O O . ARG A 1 249 ? -22.011 -16.815 17.934 1.00 36.91 249 ARG A O 1
ATOM 1894 N N . ARG A 1 250 ? -21.105 -15.018 16.951 1.00 44.72 250 ARG A N 1
ATOM 1895 C CA . ARG A 1 250 ? -22.079 -14.063 17.533 1.00 44.72 250 ARG A CA 1
ATOM 1896 C C . ARG A 1 250 ? -23.124 -13.491 16.566 1.00 44.72 250 ARG A C 1
ATOM 1898 O O . ARG A 1 250 ? -23.982 -12.742 17.011 1.00 44.72 250 ARG A O 1
ATOM 1905 N N . LEU A 1 251 ? -23.121 -13.875 15.287 1.00 37.09 251 LEU A N 1
ATOM 1906 C CA . LEU A 1 251 ? -24.155 -13.442 14.326 1.00 37.09 251 LEU A CA 1
ATOM 1907 C C . LEU A 1 251 ? -25.342 -14.416 14.189 1.00 37.09 251 LEU A C 1
ATOM 1909 O O . LEU A 1 251 ? -26.254 -14.150 13.414 1.00 37.09 251 LEU A O 1
ATOM 1913 N N . THR A 1 252 ? -25.363 -15.521 14.941 1.00 36.06 252 THR A N 1
ATOM 1914 C CA . THR A 1 252 ? -26.425 -16.549 14.882 1.00 36.06 252 THR A CA 1
ATOM 1915 C C . THR A 1 252 ? -27.163 -16.762 16.211 1.00 36.06 252 THR A C 1
ATOM 1917 O O . THR A 1 252 ? -27.638 -17.867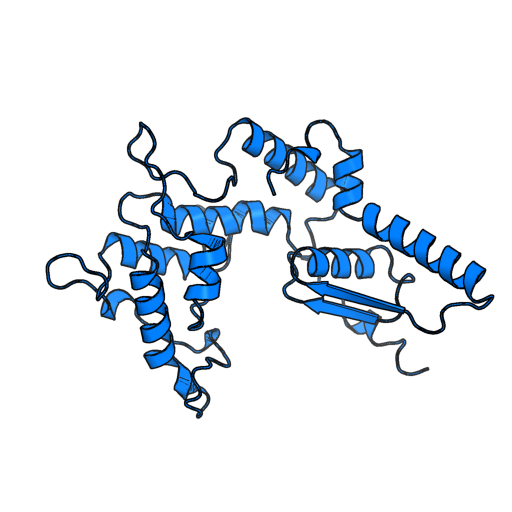 16.461 1.00 36.06 252 THR A O 1
ATOM 1920 N N . ALA A 1 253 ? -27.252 -15.745 17.072 1.00 36.34 253 ALA A N 1
ATOM 1921 C CA . ALA A 1 253 ? -28.054 -15.788 18.300 1.00 36.34 253 ALA A CA 1
ATOM 1922 C C . ALA A 1 253 ? -28.974 -14.567 18.411 1.00 36.34 253 ALA A C 1
ATOM 1924 O O . ALA A 1 253 ? -28.495 -13.438 18.143 1.00 36.34 253 ALA A O 1
#

Secondary structure (DSSP, 8-state):
---GGGTT-HHHHHIIIIIHHHHHHHHHHHHHHHHHTS--S--EEEEETHHHHHHHHHHHH-TTS-SEEEEES--TTHHHIIIIIHHHHHHHHHSSTT-PPPHHHHHHHHHHHHHHHGGGGS--SS--S-GGG----GGGGB-SSS--TTSB-HHHHHHHHHHTS-EE-TTS-EEEPPPPP-S-HIIIIIIIII-SSPPPBPTTSPBPPSS-SS-SHHHHHHHHHHHHHHHHTTSS---S---GGGGGGSS--